Protein AF-A0A931RIB8-F1 (afdb_monomer_lite)

Radius of gyration: 33.29 Å; chains: 1; bounding box: 81×66×108 Å

pLDDT: mean 76.55, std 26.24, range [26.47, 98.44]

Secondary structure (DSSP, 8-state):
-HHHHHTTSEEEEEETTEEEEEEPPHHHHHHHHHHHHHHHHHHHHHHHHHHHS--S-EEEEEESHHHHHHHHHHHHHHSPTT-EEEEEES-HHHHHHHHGGGHHHHHHHHHHTT-EEEEEE-GGGHHHHHHHHHH-TTEEEEE-TT----SEEEEEETTEEEEEE--SS-EEEEEE-HHHHHHHHHHHHHHHHS--S-----HHHHTT------------------------------------------PPP-PPPPPP------TT-------

Sequence (275 aa):
MNKLLELGLVEPIEHGKQKKYKAVAPNQIEKLARHKIIEAEDIVRELNTFSTIGHEQDFEVVQGERAIQKFEVERARSAPPETTQYFIGGGSEHFLRIMDEAYPEYAALIKERKIASQYIGAEHEAQMAQFYDKEQKKFEFRVLTNLPKGLVNVMIMNETLSFYTYANPPILYVVKSKLIAESYKRFFDMLKGRDVLYSPLSASERDHVVFLPTFGVIPITSHSARTLCLKSARRTSVIETRLPTFLGSLAPFNAPAPFTLTATHLGGLRCFMWN

Foldseek 3Di:
DVVCVVLVQWDWDDDPPDTDIDGDDPVVVVVSVVVVVVVVVVVVVVVVVVVVVPPLKDKDKFWALVSVLVVLLVCLQPAAAQWEKEKEAECVVLVCVSNPPSVVSSLVSCVVSLYAYEYEYAPVCVVVQVVCVVSRVRYFYFHDYPGDNDLWMWMATDQKIWIWGSDVGIMIMIMRHNVVSVVVVVVRVVSVPPDTPDDPPRPVVVVPPPPPDDDDDDDDDDDDDDDDDDDDDDDDDDDDDDDDDDDDDDDDDDDPDDDDDDDDDDDDDDDDDDD

Structure (mmCIF, N/CA/C/O backbone):
data_AF-A0A931RIB8-F1
#
_entry.id   AF-A0A931RIB8-F1
#
loop_
_atom_site.group_PDB
_atom_site.id
_atom_site.type_symbol
_atom_site.label_atom_id
_atom_site.label_alt_id
_atom_site.label_comp_id
_atom_site.label_asym_id
_atom_site.label_entity_id
_atom_site.label_seq_id
_atom_site.pdbx_PDB_ins_code
_atom_site.Cartn_x
_atom_site.Cartn_y
_atom_site.Cartn_z
_atom_site.occupancy
_atom_site.B_iso_or_equiv
_atom_site.auth_seq_id
_atom_site.auth_comp_id
_atom_site.auth_asym_id
_atom_site.auth_atom_id
_atom_site.pdbx_PDB_model_num
ATOM 1 N N . MET A 1 1 ? -36.285 1.161 26.159 1.00 88.81 1 MET A N 1
ATOM 2 C CA . MET A 1 1 ? -36.053 1.127 27.619 1.00 88.81 1 MET A CA 1
ATOM 3 C C . MET A 1 1 ? -34.771 0.371 27.971 1.00 88.81 1 MET A C 1
ATOM 5 O O . MET A 1 1 ? -33.913 0.982 28.584 1.00 88.81 1 MET A O 1
ATOM 9 N N . ASN A 1 2 ? -34.577 -0.877 27.520 1.00 94.44 2 ASN A N 1
ATOM 10 C CA . ASN A 1 2 ? -33.386 -1.698 27.838 1.00 94.44 2 ASN A CA 1
ATOM 11 C C . ASN A 1 2 ? -32.041 -0.992 27.595 1.00 94.44 2 ASN A C 1
ATOM 13 O O . ASN A 1 2 ? -31.217 -0.937 28.495 1.00 94.44 2 ASN A O 1
ATOM 17 N N . LYS A 1 3 ? -31.881 -0.317 26.451 1.00 95.00 3 LYS A N 1
ATOM 18 C CA . LYS A 1 3 ? -30.673 0.466 26.142 1.00 95.00 3 LYS A CA 1
ATOM 19 C C . LYS A 1 3 ? -30.356 1.563 27.174 1.00 95.00 3 LYS A C 1
ATOM 21 O O . LYS A 1 3 ? -29.196 1.857 27.413 1.00 95.00 3 LYS A O 1
ATOM 26 N N . LEU A 1 4 ? -31.365 2.181 27.794 1.00 94.62 4 LEU A N 1
ATOM 27 C CA . LEU A 1 4 ? -31.148 3.214 28.819 1.00 94.62 4 LEU A CA 1
ATOM 28 C C . LEU A 1 4 ? -30.744 2.604 30.168 1.00 94.62 4 LEU A C 1
ATOM 30 O O . LEU A 1 4 ? -30.002 3.239 30.912 1.00 94.62 4 LEU A O 1
ATOM 34 N N . LEU A 1 5 ? -31.217 1.389 30.465 1.00 94.50 5 LEU A N 1
ATOM 35 C CA . LEU A 1 5 ? -30.802 0.616 31.640 1.00 94.50 5 LEU A CA 1
ATOM 36 C C . LEU A 1 5 ? -29.357 0.130 31.485 1.00 94.50 5 LEU A C 1
ATOM 38 O O . LEU A 1 5 ? -28.564 0.304 32.400 1.00 94.50 5 LEU A O 1
ATOM 42 N N . GLU A 1 6 ? -28.999 -0.404 30.312 1.00 94.94 6 GLU A N 1
ATOM 43 C CA . GLU A 1 6 ? -27.628 -0.832 29.982 1.00 94.94 6 GLU A CA 1
ATOM 44 C C . GLU A 1 6 ? -26.625 0.324 30.052 1.00 94.94 6 GLU A C 1
ATOM 46 O O . GLU A 1 6 ? -25.495 0.150 30.496 1.00 94.94 6 GLU A O 1
ATOM 51 N N . LEU A 1 7 ? -27.045 1.525 29.645 1.00 91.00 7 LEU A N 1
ATOM 52 C CA . LEU A 1 7 ? -26.223 2.733 29.720 1.00 91.00 7 LEU A CA 1
ATOM 53 C C . LEU A 1 7 ? -26.198 3.378 31.115 1.00 91.00 7 LEU A C 1
ATOM 55 O O . LEU A 1 7 ? -25.517 4.388 31.287 1.00 91.00 7 LEU A O 1
ATOM 59 N N . GLY A 1 8 ? -26.946 2.850 32.089 1.00 92.81 8 GLY A N 1
ATOM 60 C CA . GLY A 1 8 ? -27.027 3.415 33.439 1.00 92.81 8 GLY A CA 1
ATOM 61 C C . GLY A 1 8 ? -27.684 4.800 33.505 1.00 92.81 8 GLY A C 1
ATOM 62 O O . GLY A 1 8 ? -27.418 5.560 34.429 1.00 92.81 8 GLY A O 1
ATOM 63 N N . LEU A 1 9 ? -28.522 5.160 32.524 1.00 95.44 9 LEU A N 1
ATOM 64 C CA . LEU A 1 9 ? -29.195 6.469 32.450 1.00 95.44 9 LEU A CA 1
ATOM 65 C C . LEU A 1 9 ? -30.557 6.488 33.157 1.00 95.44 9 LEU A C 1
ATOM 67 O O . LEU A 1 9 ? -31.097 7.556 33.453 1.00 95.44 9 LEU A O 1
ATOM 71 N N . VAL A 1 10 ? -31.127 5.312 33.413 1.00 96.62 10 VAL A N 1
ATOM 72 C CA . VAL A 1 10 ? -32.369 5.142 34.173 1.00 96.62 10 VAL A CA 1
ATOM 73 C C . VAL A 1 10 ? -32.196 4.045 35.213 1.00 96.62 10 VAL A C 1
ATOM 75 O O . VAL A 1 10 ? -31.585 3.015 34.940 1.00 96.62 10 VAL A O 1
ATOM 78 N N . GLU A 1 11 ? -32.776 4.253 36.389 1.00 95.50 11 GLU A N 1
ATOM 79 C CA . GLU A 1 11 ? -32.813 3.276 37.476 1.00 95.50 11 GLU A CA 1
ATOM 80 C C . GLU A 1 11 ? -34.240 2.724 37.639 1.00 95.50 11 GLU A C 1
ATOM 82 O O . GLU A 1 11 ? -35.211 3.494 37.593 1.00 95.50 11 GLU A O 1
ATOM 87 N N . PRO A 1 12 ? -34.414 1.398 37.785 1.00 96.25 12 PRO A N 1
ATOM 88 C CA . PRO A 1 12 ? -35.711 0.832 38.113 1.00 96.25 12 PRO A CA 1
ATOM 89 C C . PRO A 1 12 ? -36.046 1.126 39.580 1.00 96.25 12 PRO A C 1
ATOM 91 O O . PRO A 1 12 ? -35.252 0.861 40.478 1.00 96.25 12 PRO A O 1
ATOM 94 N N . ILE A 1 13 ? -37.249 1.638 39.824 1.00 96.69 13 ILE A N 1
ATOM 95 C CA . ILE A 1 13 ? -37.812 1.856 41.155 1.00 96.69 13 ILE A CA 1
ATOM 96 C C . ILE A 1 13 ? -39.054 0.981 41.296 1.00 96.69 13 ILE A C 1
ATOM 98 O O . ILE A 1 13 ? -40.001 1.075 40.508 1.00 96.69 13 ILE A O 1
ATOM 102 N N . GLU A 1 14 ? -39.048 0.129 42.316 1.00 96.19 14 GLU A N 1
ATOM 103 C CA . GLU A 1 14 ? -40.199 -0.680 42.712 1.00 96.19 14 GLU A CA 1
ATOM 104 C C . GLU A 1 14 ? -41.311 0.246 43.237 1.00 96.19 14 GLU A C 1
ATOM 106 O O . GLU A 1 14 ? -41.112 1.008 44.186 1.00 96.19 14 GLU A O 1
ATOM 111 N N . HIS A 1 15 ? -42.494 0.213 42.619 1.00 94.31 15 HIS A N 1
ATOM 112 C CA . HIS A 1 15 ? -43.661 0.967 43.076 1.00 94.31 15 HIS A CA 1
ATOM 113 C C . HIS A 1 15 ? -44.875 0.037 43.163 1.00 94.31 15 HIS A C 1
ATOM 115 O O . HIS A 1 15 ? -45.656 -0.115 42.218 1.00 94.31 15 HIS A O 1
ATOM 121 N N . GLY A 1 16 ? -45.010 -0.629 44.312 1.00 95.12 16 GLY A N 1
ATOM 122 C CA . GLY A 1 16 ? -46.004 -1.680 44.517 1.00 95.12 16 GLY A CA 1
ATOM 123 C C . GLY A 1 16 ? -45.655 -2.928 43.705 1.00 95.12 16 GLY A C 1
ATOM 124 O O . GLY A 1 16 ? -44.602 -3.513 43.907 1.00 95.12 16 GLY A O 1
ATOM 125 N N . LYS A 1 17 ? -46.539 -3.334 42.783 1.00 95.75 17 LYS A N 1
ATOM 126 C CA . LYS A 1 17 ? -46.318 -4.481 41.875 1.00 95.75 17 LYS A CA 1
ATOM 127 C C . LYS A 1 17 ? -45.754 -4.086 40.503 1.00 95.75 17 LYS A C 1
ATOM 129 O O . LYS A 1 17 ? -45.569 -4.950 39.651 1.00 95.75 17 LYS A O 1
ATOM 134 N N . GLN A 1 18 ? -45.552 -2.792 40.250 1.00 95.44 18 GLN A N 1
ATOM 135 C CA . GLN A 1 18 ? -45.097 -2.282 38.956 1.00 95.44 18 GLN A CA 1
ATOM 136 C C . GLN A 1 18 ? -43.687 -1.698 39.073 1.00 95.44 18 GLN A C 1
ATOM 138 O O . GLN A 1 18 ? -43.381 -0.973 40.020 1.00 95.44 18 GLN A O 1
ATOM 143 N N . LYS A 1 19 ? -42.848 -1.964 38.066 1.00 96.12 19 LYS A N 1
ATOM 144 C CA . LYS A 1 19 ? -41.542 -1.313 37.917 1.00 96.12 19 LYS A CA 1
ATOM 145 C C . LYS A 1 19 ? -41.731 0.032 37.231 1.00 96.12 19 LYS A C 1
ATOM 147 O O . LYS A 1 19 ? -42.183 0.091 36.087 1.00 96.12 19 LYS A O 1
ATOM 152 N N . LYS A 1 20 ? -41.391 1.110 37.930 1.00 97.00 20 LYS A N 1
ATOM 153 C CA . LYS A 1 20 ? -41.251 2.444 37.340 1.00 97.00 20 LYS A CA 1
ATOM 154 C C . LYS A 1 20 ? -39.775 2.702 37.069 1.00 97.00 20 LYS A C 1
ATOM 156 O O . LYS A 1 20 ? -38.912 2.049 37.641 1.00 97.00 20 LYS A O 1
ATOM 161 N N . TYR A 1 21 ? -39.482 3.643 36.185 1.00 97.19 21 TYR A N 1
ATOM 162 C CA . TYR A 1 21 ? -38.112 4.005 35.839 1.00 97.19 21 TYR A CA 1
ATOM 163 C C . TYR A 1 21 ? -37.915 5.480 36.128 1.00 97.19 21 TYR A C 1
ATOM 165 O O . TYR A 1 21 ? -38.747 6.303 35.740 1.00 97.19 21 TYR A O 1
ATOM 173 N N . LYS A 1 22 ? -36.829 5.806 36.819 1.00 96.81 22 LYS A N 1
ATOM 174 C CA . LYS A 1 22 ? -36.453 7.182 37.118 1.00 96.81 22 LYS A CA 1
ATOM 175 C C . LYS A 1 22 ? -35.187 7.520 36.352 1.00 96.81 22 LYS A C 1
ATOM 177 O O . LYS A 1 22 ? -34.251 6.729 36.316 1.00 96.81 22 LYS A O 1
ATOM 182 N N . ALA A 1 23 ? -35.177 8.688 35.719 1.00 97.06 23 ALA A N 1
ATOM 183 C CA . ALA A 1 23 ? -33.975 9.204 35.087 1.00 97.06 23 ALA A CA 1
ATOM 184 C C . ALA A 1 23 ? -32.932 9.546 36.153 1.00 97.06 23 ALA A C 1
ATOM 186 O O . ALA A 1 23 ? -33.244 10.161 37.178 1.00 97.06 23 ALA A O 1
ATOM 187 N N . VAL A 1 24 ? -31.695 9.151 35.887 1.00 95.06 24 VAL A N 1
ATOM 188 C CA . VAL A 1 24 ? -30.543 9.528 36.696 1.00 95.06 24 VAL A CA 1
ATOM 189 C C . VAL A 1 24 ? -30.340 11.046 36.594 1.00 95.06 24 VAL A C 1
ATOM 191 O O . VAL A 1 24 ? -30.583 11.654 35.550 1.00 95.06 24 VAL A O 1
ATOM 194 N N . ALA A 1 25 ? -29.948 11.686 37.699 1.00 96.25 25 ALA A N 1
ATOM 195 C CA . ALA A 1 25 ? -29.796 13.138 37.745 1.00 96.25 25 ALA A CA 1
ATOM 196 C C . ALA A 1 25 ? -28.740 13.628 36.722 1.00 96.25 25 ALA A C 1
ATOM 198 O O . ALA A 1 25 ? -27.727 12.951 36.534 1.00 96.25 25 ALA A O 1
ATOM 199 N N . PRO A 1 26 ? -28.916 14.804 36.084 1.00 94.75 26 PRO A N 1
ATOM 200 C CA . PRO A 1 26 ? -28.015 15.269 35.021 1.00 94.75 26 PRO A CA 1
ATOM 201 C C . PRO A 1 26 ? -26.528 15.308 35.411 1.00 94.75 26 PRO A C 1
ATOM 203 O O . PRO A 1 26 ? -25.662 14.961 34.614 1.00 94.75 26 PRO A O 1
ATOM 206 N N . ASN A 1 27 ? -26.227 15.651 36.665 1.00 94.62 27 ASN A N 1
ATOM 207 C CA . ASN A 1 27 ? -24.863 15.675 37.202 1.00 94.62 27 ASN A CA 1
ATOM 208 C C . ASN A 1 27 ? -24.186 14.290 37.247 1.00 94.62 27 ASN A C 1
ATOM 210 O O . ASN A 1 27 ? -22.964 14.196 37.166 1.00 94.62 27 ASN A O 1
ATOM 214 N N . GLN A 1 28 ? -24.951 13.208 37.379 1.00 91.75 28 GLN A N 1
ATOM 215 C CA . GLN A 1 28 ? -24.429 11.840 37.344 1.00 91.75 28 GLN A CA 1
ATOM 216 C C . GLN A 1 28 ? -24.134 11.390 35.907 1.00 91.75 28 GLN A C 1
ATOM 218 O O . GLN A 1 28 ? -23.163 10.673 35.681 1.00 91.75 28 GLN A O 1
ATOM 223 N N . ILE A 1 29 ? -24.908 11.870 34.925 1.00 90.94 29 ILE A N 1
ATOM 224 C CA . ILE A 1 29 ? -24.634 11.634 33.498 1.00 90.94 29 ILE A CA 1
ATOM 225 C C . ILE A 1 29 ? -23.289 12.263 33.114 1.00 90.94 29 ILE A C 1
ATOM 227 O O . ILE A 1 29 ? -22.473 11.623 32.454 1.00 90.94 29 ILE A O 1
ATOM 231 N N . GLU A 1 30 ? -23.022 13.485 33.585 1.00 92.12 30 GLU A N 1
ATOM 232 C CA . GLU A 1 30 ? -21.734 14.151 33.367 1.00 92.12 30 GLU A CA 1
ATOM 233 C C . GLU A 1 30 ? -20.565 13.356 33.973 1.00 92.12 30 GLU A C 1
ATOM 235 O O . GLU A 1 30 ? -19.539 13.165 33.320 1.00 92.12 30 GLU A O 1
ATOM 240 N N . LYS A 1 31 ? -20.724 12.832 35.197 1.00 93.69 31 LYS A N 1
ATOM 241 C CA . LYS A 1 31 ? -19.711 11.973 35.834 1.00 93.69 31 LYS A CA 1
ATOM 242 C C . LYS A 1 31 ? -19.441 10.703 35.032 1.00 93.69 31 LYS A C 1
ATOM 244 O O . LYS A 1 31 ? -18.280 10.345 34.854 1.00 93.69 31 LYS A O 1
ATOM 249 N N . LEU A 1 32 ? -20.488 10.051 34.528 1.00 90.19 32 LEU A N 1
ATOM 250 C CA . LEU A 1 32 ? -20.362 8.842 33.715 1.00 90.19 32 LEU A CA 1
ATOM 251 C C . LEU A 1 32 ? -19.634 9.127 32.394 1.00 90.19 32 LEU A C 1
ATOM 253 O O . LEU A 1 32 ? -18.775 8.350 31.989 1.00 90.19 32 LEU A O 1
ATOM 257 N N . ALA A 1 33 ? -19.915 10.267 31.756 1.00 92.50 33 ALA A N 1
ATOM 258 C CA . ALA A 1 33 ? -19.197 10.698 30.559 1.00 92.50 33 ALA A CA 1
ATOM 259 C C . ALA A 1 33 ? -17.707 10.949 30.844 1.00 92.50 33 ALA A C 1
ATOM 261 O O . ALA A 1 33 ? -16.854 10.441 30.119 1.00 92.50 33 ALA A O 1
ATOM 262 N N . ARG A 1 34 ? -17.384 11.669 31.928 1.00 95.44 34 ARG A N 1
ATOM 263 C CA . ARG A 1 34 ? -15.991 11.898 32.348 1.00 95.44 34 ARG A CA 1
ATOM 264 C C . ARG A 1 34 ? -15.260 10.590 32.652 1.00 95.44 34 ARG A C 1
ATOM 266 O O . ARG A 1 34 ? -14.107 10.449 32.270 1.00 95.44 34 ARG A O 1
ATOM 273 N N . HIS A 1 35 ? -15.928 9.633 33.292 1.00 93.94 35 HIS A N 1
ATOM 274 C CA . HIS A 1 35 ? -15.337 8.329 33.583 1.00 93.94 35 HIS A CA 1
ATOM 275 C C . HIS A 1 35 ? -14.972 7.569 32.303 1.00 93.94 35 HIS A C 1
ATOM 277 O O . HIS A 1 35 ? -13.842 7.114 32.177 1.00 93.94 35 HIS A O 1
ATOM 283 N N . LYS A 1 36 ? -15.875 7.536 31.314 1.00 92.69 36 LYS A N 1
ATOM 284 C CA . LYS A 1 36 ? -15.602 6.902 30.014 1.00 92.69 36 LYS A CA 1
ATOM 285 C C . LYS A 1 36 ? -14.475 7.570 29.230 1.00 92.69 36 LYS A C 1
ATOM 287 O O . LYS A 1 36 ? -13.781 6.892 28.484 1.00 92.69 36 LYS A O 1
ATOM 292 N N . ILE A 1 37 ? -14.303 8.886 29.375 1.00 96.12 37 ILE A N 1
ATOM 293 C CA . ILE A 1 37 ? -13.164 9.597 28.778 1.00 96.12 37 ILE A CA 1
ATOM 294 C C . ILE A 1 37 ? -11.858 9.101 29.402 1.00 96.12 37 ILE A C 1
ATOM 296 O O . ILE A 1 37 ? -10.949 8.746 28.665 1.00 96.12 37 ILE A O 1
ATOM 300 N N . ILE A 1 38 ? -11.797 9.003 30.733 1.00 97.06 38 ILE A N 1
ATOM 301 C CA . ILE A 1 38 ? -10.612 8.499 31.445 1.00 97.06 38 ILE A CA 1
ATOM 302 C C . ILE A 1 38 ? -10.313 7.046 31.042 1.00 97.06 38 ILE A C 1
ATOM 304 O O . ILE A 1 38 ? -9.181 6.740 30.693 1.00 97.06 38 ILE A O 1
ATOM 308 N N . GLU A 1 39 ? -11.326 6.172 31.002 1.00 96.38 39 GLU A N 1
ATOM 309 C CA . GLU A 1 39 ? -11.160 4.781 30.546 1.00 96.38 39 GLU A CA 1
ATOM 310 C C . GLU A 1 39 ? -10.620 4.707 29.109 1.00 96.38 39 GLU A C 1
ATOM 312 O O . GLU A 1 39 ? -9.726 3.917 28.815 1.00 96.38 39 GLU A O 1
ATOM 317 N N . ALA A 1 40 ? -11.137 5.543 28.203 1.00 93.50 40 ALA A N 1
ATOM 318 C CA . ALA A 1 40 ? -10.657 5.600 26.826 1.00 93.50 40 ALA A CA 1
ATOM 319 C C . ALA A 1 40 ? -9.209 6.111 26.739 1.00 93.50 40 ALA A C 1
ATOM 321 O O . ALA A 1 40 ? -8.417 5.571 25.967 1.00 93.50 40 ALA A O 1
ATOM 322 N N . GLU A 1 41 ? -8.845 7.123 27.529 1.00 94.56 41 GLU A N 1
ATOM 323 C CA . GLU A 1 41 ? -7.475 7.640 27.616 1.00 94.56 41 GLU A CA 1
ATOM 324 C C . GLU A 1 41 ? -6.496 6.597 28.173 1.00 94.56 41 GLU A C 1
ATOM 326 O O . GLU A 1 41 ? -5.371 6.490 27.676 1.00 94.56 41 GLU A O 1
ATOM 331 N N . ASP A 1 42 ? -6.918 5.806 29.161 1.00 95.94 42 ASP A N 1
ATOM 332 C CA . ASP A 1 42 ? -6.117 4.719 29.725 1.00 95.94 42 ASP A CA 1
ATOM 333 C C . ASP A 1 42 ? -5.911 3.595 28.701 1.00 95.94 42 ASP A C 1
ATOM 335 O O . ASP A 1 42 ? -4.772 3.183 28.482 1.00 95.94 42 ASP A O 1
ATOM 339 N N . ILE A 1 43 ? -6.956 3.190 27.968 1.00 95.19 43 ILE A N 1
ATOM 340 C CA . ILE A 1 43 ? -6.834 2.226 26.858 1.00 95.19 43 ILE A CA 1
ATOM 341 C C . ILE A 1 43 ? -5.876 2.752 25.781 1.00 95.19 43 ILE A C 1
ATOM 343 O O . ILE A 1 43 ? -5.017 2.014 25.305 1.00 95.19 43 ILE A O 1
ATOM 347 N N . VAL A 1 44 ? -5.979 4.030 25.399 1.00 88.56 44 VAL A N 1
ATOM 348 C CA . VAL A 1 44 ? -5.052 4.647 24.433 1.00 88.56 44 VAL A CA 1
ATOM 349 C C . VAL A 1 44 ? -3.615 4.607 24.954 1.00 88.56 44 VAL A C 1
ATOM 351 O O . VAL A 1 44 ? -2.691 4.326 24.192 1.00 88.56 44 VAL A O 1
ATOM 354 N N . ARG A 1 45 ? -3.401 4.855 26.249 1.00 88.88 45 ARG A N 1
ATOM 355 C CA . ARG A 1 45 ? -2.072 4.791 26.870 1.00 88.88 45 ARG A CA 1
ATOM 356 C C . ARG A 1 45 ? -1.520 3.367 26.901 1.00 88.88 45 ARG A C 1
ATOM 358 O O . ARG A 1 45 ? -0.347 3.177 26.577 1.00 88.88 45 ARG A O 1
ATOM 365 N N . GLU A 1 46 ? -2.340 2.379 27.244 1.00 90.44 46 GLU A N 1
ATOM 366 C CA . GLU A 1 46 ? -1.967 0.962 27.199 1.00 90.44 46 GLU A CA 1
ATOM 367 C C . GLU A 1 46 ? -1.617 0.535 25.772 1.00 90.44 46 GLU A C 1
ATOM 369 O O . GLU A 1 46 ? -0.537 -0.007 25.544 1.00 90.44 46 GLU A O 1
ATOM 374 N N . LEU A 1 47 ? -2.456 0.874 24.789 1.00 83.62 47 LEU A N 1
ATOM 375 C CA . LEU A 1 47 ? -2.195 0.609 23.372 1.00 83.62 47 LEU A CA 1
ATOM 376 C C . LEU A 1 47 ? -0.899 1.269 22.893 1.00 83.62 47 LEU A C 1
ATOM 378 O O . LEU A 1 47 ? -0.108 0.624 22.211 1.00 83.62 47 LEU A O 1
ATOM 382 N N . ASN A 1 48 ? -0.626 2.512 23.295 1.00 79.19 48 ASN A N 1
ATOM 383 C CA . ASN A 1 48 ? 0.642 3.181 22.995 1.00 79.19 48 ASN A CA 1
ATOM 384 C C . ASN A 1 48 ? 1.841 2.497 23.672 1.00 79.19 48 ASN A C 1
ATOM 386 O O . ASN A 1 48 ? 2.935 2.479 23.108 1.00 79.19 48 ASN A O 1
ATOM 390 N N . THR A 1 49 ? 1.650 1.905 24.854 1.00 83.12 49 THR A N 1
ATOM 391 C CA . THR A 1 49 ? 2.693 1.151 25.570 1.00 83.12 49 THR A CA 1
ATOM 392 C C . THR A 1 49 ? 2.996 -0.168 24.857 1.00 83.12 49 THR A C 1
ATOM 394 O O . THR A 1 49 ? 4.158 -0.506 24.647 1.00 83.12 49 THR A O 1
ATOM 397 N N . PHE A 1 50 ? 1.969 -0.883 24.392 1.00 77.12 50 PHE A N 1
ATOM 398 C CA . PHE A 1 50 ? 2.158 -2.066 23.546 1.00 77.12 50 PHE A CA 1
ATOM 399 C C . PHE A 1 50 ? 2.753 -1.705 22.180 1.00 77.12 50 PHE A C 1
ATOM 401 O O . PHE A 1 50 ? 3.617 -2.418 21.684 1.00 77.12 50 PHE A O 1
ATOM 408 N N . SER A 1 51 ? 2.370 -0.559 21.612 1.00 63.84 51 SER A N 1
ATOM 409 C CA . SER A 1 51 ? 2.896 -0.064 20.336 1.00 63.84 51 SER A CA 1
ATOM 410 C C . SER A 1 51 ? 4.349 0.420 20.412 1.00 63.84 51 SER A C 1
ATOM 412 O O . SER A 1 51 ? 5.013 0.477 19.378 1.00 63.84 51 SER A O 1
ATOM 414 N N . THR A 1 52 ? 4.849 0.798 21.595 1.00 60.88 52 THR A N 1
ATOM 415 C CA . THR A 1 52 ? 6.246 1.230 21.798 1.00 60.88 52 THR A CA 1
ATOM 416 C C . THR A 1 52 ? 7.207 0.064 22.008 1.00 60.88 52 THR A C 1
ATOM 418 O O . THR A 1 52 ? 8.416 0.252 21.858 1.00 60.88 52 THR A O 1
ATOM 421 N N . ILE A 1 53 ? 6.701 -1.151 22.252 1.00 61.59 53 ILE A N 1
ATOM 422 C CA . ILE A 1 53 ? 7.465 -2.385 22.032 1.00 61.59 53 ILE A CA 1
ATOM 423 C C . ILE A 1 53 ? 7.545 -2.554 20.515 1.00 61.59 53 ILE A C 1
ATOM 425 O O . ILE A 1 53 ? 6.745 -3.263 19.916 1.00 61.59 53 ILE A O 1
ATOM 429 N N . GLY A 1 54 ? 8.444 -1.784 19.897 1.00 55.22 54 GLY A N 1
ATOM 430 C CA . GLY A 1 54 ? 8.521 -1.590 18.457 1.00 55.22 54 GLY A CA 1
ATOM 431 C C . GLY A 1 54 ? 8.499 -2.920 17.725 1.00 55.22 54 GLY A C 1
ATOM 432 O O . GLY A 1 54 ? 9.500 -3.633 17.681 1.00 55.22 54 GLY A O 1
ATOM 433 N N . HIS A 1 55 ? 7.350 -3.259 17.150 1.00 62.75 55 HIS A N 1
ATOM 434 C CA . HIS A 1 55 ? 7.297 -4.331 16.186 1.00 62.75 55 HIS A CA 1
ATOM 435 C C . HIS A 1 55 ? 8.137 -3.858 14.997 1.00 62.75 55 HIS A C 1
ATOM 437 O O . HIS A 1 55 ? 7.751 -2.937 14.283 1.00 62.75 55 HIS A O 1
ATOM 443 N N . GLU A 1 56 ? 9.305 -4.474 14.787 1.00 78.12 56 GLU A N 1
ATOM 444 C CA . GLU A 1 56 ? 10.165 -4.232 13.612 1.00 78.12 56 GLU A CA 1
ATOM 445 C C . GLU A 1 56 ? 9.434 -4.507 12.280 1.00 78.12 56 GLU A C 1
ATOM 447 O O . GLU A 1 56 ? 9.938 -4.217 11.188 1.00 78.12 56 GLU A O 1
ATOM 452 N N . GLN A 1 57 ? 8.246 -5.104 12.379 1.00 85.81 57 GLN A N 1
ATOM 453 C CA . GLN A 1 57 ? 7.402 -5.522 11.290 1.00 85.81 57 GLN A CA 1
ATOM 454 C C . GLN A 1 57 ? 5.923 -5.372 11.670 1.00 85.81 57 GLN A C 1
ATOM 456 O O . GLN A 1 57 ? 5.454 -6.012 12.608 1.00 85.81 57 GLN A O 1
ATOM 461 N N . ASP A 1 58 ? 5.188 -4.577 10.895 1.00 91.75 58 ASP A N 1
ATOM 462 C CA . ASP A 1 58 ? 3.719 -4.528 10.907 1.00 91.75 58 ASP A CA 1
ATOM 463 C C . ASP A 1 58 ? 3.168 -5.197 9.634 1.00 91.75 58 ASP A C 1
ATOM 465 O O . ASP A 1 58 ? 3.825 -5.212 8.583 1.00 91.75 58 ASP A O 1
ATOM 469 N N . PHE A 1 59 ? 1.982 -5.794 9.740 1.00 94.88 59 PHE A N 1
ATOM 470 C CA . PHE A 1 59 ? 1.320 -6.515 8.660 1.00 94.88 59 PHE A CA 1
ATOM 471 C C . PHE A 1 59 ? -0.152 -6.126 8.559 1.00 94.88 59 PHE A C 1
ATOM 473 O O . PHE A 1 59 ? -0.926 -6.294 9.498 1.00 94.88 59 PHE A O 1
ATOM 480 N N . GLU A 1 60 ? -0.551 -5.679 7.376 1.00 96.44 60 GLU A N 1
ATOM 481 C CA . GLU A 1 60 ? -1.904 -5.230 7.080 1.00 96.44 60 GLU A CA 1
ATOM 482 C C . GLU A 1 60 ? -2.443 -5.963 5.844 1.00 96.44 60 GLU A C 1
ATOM 484 O O . GLU A 1 60 ? -1.718 -6.226 4.881 1.00 96.44 60 GLU A O 1
ATOM 489 N N . VAL A 1 61 ? -3.730 -6.315 5.877 1.00 97.81 61 VAL A N 1
ATOM 490 C CA . VAL A 1 61 ? -4.432 -6.961 4.761 1.00 97.81 61 VAL A CA 1
ATOM 491 C C . VAL A 1 61 ? -5.591 -6.075 4.340 1.00 97.81 61 VAL A C 1
ATOM 493 O O . VAL A 1 61 ? -6.515 -5.837 5.116 1.00 97.81 61 VAL A O 1
ATOM 496 N N . VAL A 1 62 ? -5.558 -5.619 3.093 1.00 98.31 62 VAL A N 1
ATOM 497 C CA . VAL A 1 62 ? -6.591 -4.777 2.490 1.00 98.31 62 VAL A CA 1
ATOM 498 C C . VAL A 1 62 ? -7.348 -5.612 1.461 1.00 98.31 62 VAL A C 1
ATOM 500 O O . VAL A 1 62 ? -6.753 -6.133 0.520 1.00 98.31 62 VAL A O 1
ATOM 503 N N . GLN A 1 63 ? -8.662 -5.765 1.633 1.00 98.25 63 GLN A N 1
ATOM 504 C CA . GLN A 1 63 ? -9.493 -6.619 0.779 1.00 98.25 63 GLN A CA 1
ATOM 505 C C . GLN A 1 63 ? -10.589 -5.818 0.071 1.00 98.25 63 GLN A C 1
ATOM 507 O O . GLN A 1 63 ? -11.323 -5.052 0.696 1.00 98.25 63 GLN A O 1
ATOM 512 N N . GLY A 1 64 ? -10.744 -6.065 -1.229 1.00 97.94 64 GLY A N 1
ATOM 513 C CA . GLY A 1 64 ? -11.762 -5.448 -2.075 1.00 97.94 64 GLY A CA 1
ATOM 514 C C . GLY A 1 64 ? -11.287 -4.173 -2.772 1.00 97.94 64 GLY A C 1
ATOM 515 O O . GLY A 1 64 ? -10.420 -3.450 -2.286 1.00 97.94 64 GLY A O 1
ATOM 516 N N . GLU A 1 65 ? -11.886 -3.890 -3.928 1.00 98.12 65 GLU A N 1
ATOM 517 C CA . GLU A 1 65 ? -11.450 -2.820 -4.837 1.00 98.12 65 GLU A CA 1
ATOM 518 C C . GLU A 1 65 ? -11.447 -1.446 -4.163 1.00 98.12 65 GLU A C 1
ATOM 520 O O . GLU A 1 65 ? -10.417 -0.783 -4.132 1.00 98.12 65 GLU A O 1
ATOM 525 N N . ARG A 1 66 ? -12.555 -1.058 -3.517 1.00 98.19 66 ARG A N 1
ATOM 526 C CA . ARG A 1 66 ? -12.673 0.244 -2.831 1.00 98.19 66 ARG A CA 1
ATOM 527 C C . ARG A 1 66 ? -11.662 0.433 -1.703 1.00 98.19 66 ARG A C 1
ATOM 529 O O . ARG A 1 66 ? -11.179 1.542 -1.488 1.00 98.19 66 ARG A O 1
ATOM 536 N N . ALA A 1 67 ? -11.361 -0.634 -0.963 1.00 98.00 67 ALA A N 1
ATOM 537 C CA . ALA A 1 67 ? -10.392 -0.569 0.122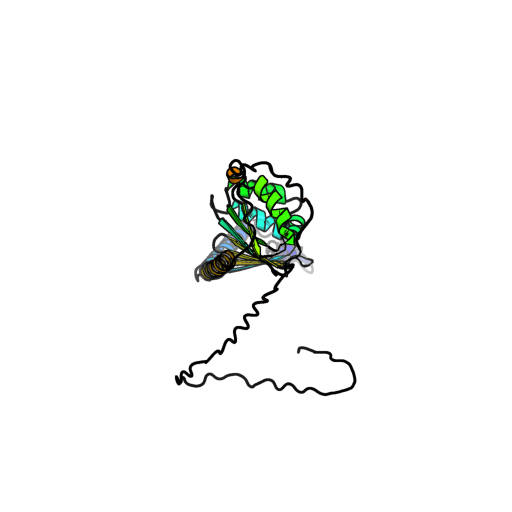 1.00 98.00 67 ALA A CA 1
ATOM 538 C C . ALA A 1 67 ? -8.975 -0.371 -0.436 1.00 98.00 67 ALA A C 1
ATOM 540 O O . ALA A 1 67 ? -8.238 0.476 0.064 1.00 98.00 67 ALA A O 1
ATOM 541 N N . ILE A 1 68 ? -8.633 -1.081 -1.517 1.00 98.44 68 ILE A N 1
ATOM 542 C CA . ILE A 1 68 ? -7.349 -0.936 -2.215 1.00 98.44 68 ILE A CA 1
ATOM 543 C C . ILE A 1 68 ? -7.222 0.456 -2.846 1.00 98.44 68 ILE A C 1
ATOM 545 O O . ILE A 1 68 ? -6.206 1.109 -2.640 1.00 98.44 68 ILE A O 1
ATOM 549 N N . GLN A 1 69 ? -8.254 0.951 -3.536 1.00 98.38 69 GLN A N 1
ATOM 550 C CA . GLN A 1 69 ? -8.285 2.306 -4.105 1.00 98.38 69 GLN A CA 1
ATOM 551 C C . GLN A 1 69 ? -7.978 3.370 -3.047 1.00 98.38 69 GLN A C 1
ATOM 553 O O . GLN A 1 69 ? -7.089 4.203 -3.230 1.00 98.38 69 GLN A O 1
ATOM 558 N N . LYS A 1 70 ? -8.692 3.317 -1.914 1.00 98.38 70 LYS A N 1
ATOM 559 C CA . LYS A 1 70 ? -8.486 4.246 -0.801 1.00 98.38 70 LYS A CA 1
ATOM 560 C C . LYS A 1 70 ? -7.058 4.153 -0.260 1.00 98.38 70 LYS A C 1
ATOM 562 O O . LYS A 1 70 ? -6.406 5.182 -0.097 1.00 98.38 70 LYS A O 1
ATOM 567 N N . PHE A 1 71 ? -6.575 2.934 -0.027 1.00 98.25 71 PHE A N 1
ATOM 568 C CA . PHE A 1 71 ? -5.226 2.690 0.475 1.00 98.25 71 PHE A CA 1
ATOM 569 C C . PHE A 1 71 ? -4.149 3.264 -0.460 1.00 98.25 71 PHE A C 1
ATOM 571 O O . PHE A 1 71 ? -3.227 3.937 -0.004 1.00 98.25 71 PHE A O 1
ATOM 578 N N . GLU A 1 72 ? -4.279 3.059 -1.774 1.00 98.12 72 GLU A N 1
ATOM 579 C CA . GLU A 1 72 ? -3.352 3.587 -2.783 1.00 98.12 72 GLU A CA 1
ATOM 580 C C . GLU A 1 72 ? -3.294 5.111 -2.801 1.00 98.12 72 GLU A C 1
ATOM 582 O O . GLU A 1 72 ? -2.208 5.698 -2.806 1.00 98.12 72 GLU A O 1
ATOM 587 N N . VAL A 1 73 ? -4.460 5.757 -2.787 1.00 98.44 73 VAL A N 1
ATOM 588 C CA . VAL A 1 73 ? -4.574 7.218 -2.777 1.00 98.44 73 VAL A CA 1
ATOM 589 C C . VAL A 1 73 ? -3.973 7.800 -1.498 1.00 98.44 73 VAL A C 1
ATOM 591 O O . VAL A 1 73 ? -3.171 8.734 -1.564 1.00 98.44 73 VAL A O 1
ATOM 594 N N . GLU A 1 74 ? -4.309 7.242 -0.333 1.00 98.25 74 GLU A N 1
ATOM 595 C CA . GLU A 1 74 ? -3.770 7.696 0.955 1.00 98.25 74 GLU A CA 1
ATOM 596 C C . GLU A 1 74 ? -2.252 7.521 1.020 1.00 98.25 74 GLU A C 1
ATOM 598 O O . GLU A 1 74 ? -1.539 8.450 1.407 1.00 98.25 74 GLU A O 1
ATOM 603 N N . ARG A 1 75 ? -1.747 6.382 0.545 1.00 97.56 75 ARG A N 1
ATOM 604 C CA . ARG A 1 75 ? -0.315 6.096 0.490 1.00 97.56 75 ARG A CA 1
ATOM 605 C C . ARG A 1 75 ? 0.438 7.033 -0.459 1.00 97.56 75 ARG A C 1
ATOM 607 O O . ARG A 1 75 ? 1.516 7.510 -0.104 1.00 97.56 75 ARG A O 1
ATOM 614 N N . ALA A 1 76 ? -0.102 7.323 -1.645 1.00 97.38 76 ALA A N 1
ATOM 615 C CA . ALA A 1 76 ? 0.495 8.293 -2.568 1.00 97.38 76 ALA A CA 1
ATOM 616 C C . ALA A 1 76 ? 0.491 9.711 -1.971 1.00 97.38 76 ALA A C 1
ATOM 618 O O . ALA A 1 76 ? 1.468 10.450 -2.096 1.00 97.38 76 ALA A O 1
ATOM 619 N N . ARG A 1 77 ? -0.583 10.080 -1.263 1.00 97.94 77 ARG A N 1
ATOM 620 C CA . ARG A 1 77 ? -0.720 11.378 -0.589 1.00 97.94 77 ARG A CA 1
ATOM 621 C C . ARG A 1 77 ? 0.290 11.556 0.546 1.00 97.94 77 ARG A C 1
ATOM 623 O O . ARG A 1 77 ? 0.835 12.657 0.694 1.00 97.94 77 ARG A O 1
ATOM 630 N N . SER A 1 78 ? 0.535 10.502 1.328 1.00 97.00 78 SER A N 1
ATOM 631 C CA . SER A 1 78 ? 1.455 10.507 2.473 1.00 97.00 78 SER A CA 1
ATOM 632 C C . SER A 1 78 ? 2.921 10.289 2.095 1.00 97.00 78 SER A C 1
ATOM 634 O O . SER A 1 78 ? 3.794 10.450 2.947 1.00 97.00 78 SER A O 1
ATOM 636 N N . ALA A 1 79 ? 3.216 9.903 0.852 1.00 97.38 79 ALA A N 1
ATOM 637 C CA . ALA A 1 79 ? 4.583 9.684 0.407 1.00 97.38 79 ALA A CA 1
ATOM 638 C C . ALA A 1 79 ? 5.400 10.994 0.426 1.00 97.38 79 ALA A C 1
ATOM 640 O O . ALA A 1 79 ? 4.911 12.033 -0.039 1.00 97.38 79 ALA A O 1
ATOM 641 N N . PRO A 1 80 ? 6.657 10.962 0.912 1.00 97.25 80 PRO A N 1
ATOM 642 C CA . PRO A 1 80 ? 7.565 12.094 0.785 1.00 97.25 80 PRO A CA 1
ATOM 643 C C . PRO A 1 80 ? 7.753 12.508 -0.685 1.00 97.25 80 PRO A C 1
ATOM 645 O O . PRO A 1 80 ? 7.725 11.649 -1.576 1.00 97.25 80 PRO A O 1
ATOM 648 N N . PRO A 1 81 ? 7.980 13.801 -0.975 1.00 97.25 81 PRO A N 1
ATOM 649 C CA . PRO A 1 81 ? 8.344 14.231 -2.318 1.00 97.25 81 PRO A CA 1
ATOM 650 C C . PRO A 1 81 ? 9.580 13.483 -2.832 1.00 97.25 81 PRO A C 1
ATOM 652 O O . PRO A 1 81 ? 10.502 13.198 -2.075 1.00 97.25 81 PRO A O 1
ATOM 655 N N . GLU A 1 82 ? 9.599 13.193 -4.131 1.00 96.56 82 GLU A N 1
ATOM 656 C CA . GLU A 1 82 ? 10.712 12.537 -4.832 1.00 96.56 82 GLU A CA 1
ATOM 657 C C . GLU A 1 82 ? 11.003 11.099 -4.365 1.00 96.56 82 GLU A C 1
ATOM 659 O O . GLU A 1 82 ? 12.068 10.544 -4.639 1.00 96.56 82 GLU A O 1
ATOM 664 N N . THR A 1 83 ? 10.020 10.459 -3.726 1.00 97.31 83 THR A N 1
ATOM 665 C CA . THR A 1 83 ? 10.052 9.025 -3.411 1.00 97.31 83 THR A CA 1
ATOM 666 C C . THR A 1 83 ? 10.207 8.185 -4.683 1.00 97.31 83 THR A C 1
ATOM 668 O O . THR A 1 83 ? 9.686 8.525 -5.743 1.00 97.31 83 THR A O 1
ATOM 671 N N . THR A 1 84 ? 10.908 7.055 -4.581 1.00 98.19 84 THR A N 1
ATOM 672 C CA . THR A 1 84 ? 10.965 6.047 -5.649 1.00 98.19 84 THR A CA 1
ATOM 673 C C . THR A 1 84 ? 10.173 4.812 -5.244 1.00 98.19 84 THR A C 1
ATOM 675 O O . THR A 1 84 ? 10.364 4.295 -4.142 1.00 98.19 84 THR A O 1
ATOM 678 N N . GLN A 1 85 ? 9.326 4.328 -6.148 1.00 98.00 85 GLN A N 1
ATOM 679 C CA . GLN A 1 85 ? 8.623 3.057 -6.030 1.00 98.00 85 GLN A CA 1
ATOM 680 C C . GLN A 1 85 ? 9.163 2.042 -7.042 1.00 98.00 85 GLN A C 1
ATOM 682 O O . GLN A 1 85 ? 9.500 2.388 -8.179 1.00 98.00 85 GLN A O 1
ATOM 687 N N . TYR A 1 86 ? 9.248 0.787 -6.615 1.00 98.12 86 TYR A N 1
ATOM 688 C CA . TYR A 1 86 ? 9.777 -0.319 -7.409 1.00 98.12 86 TYR A CA 1
ATOM 689 C C . TYR A 1 86 ? 8.696 -1.377 -7.586 1.00 98.12 86 TYR A C 1
ATOM 691 O O . TYR A 1 86 ? 8.091 -1.789 -6.599 1.00 98.12 86 TYR A O 1
ATOM 699 N N . PHE A 1 87 ? 8.479 -1.838 -8.813 1.00 96.81 87 PHE A N 1
ATOM 700 C CA . PHE A 1 87 ? 7.485 -2.854 -9.139 1.00 96.81 87 PHE A CA 1
ATOM 701 C C . PHE A 1 87 ? 8.132 -4.088 -9.757 1.00 96.81 87 PHE A C 1
ATOM 703 O O . PHE A 1 87 ? 8.965 -3.974 -10.655 1.00 96.81 87 PHE A O 1
ATOM 710 N N . ILE A 1 88 ? 7.707 -5.267 -9.310 1.00 95.75 88 ILE A N 1
ATOM 711 C CA . ILE A 1 88 ? 8.043 -6.554 -9.923 1.00 95.75 88 ILE A CA 1
ATOM 712 C C . ILE A 1 88 ? 6.731 -7.281 -10.190 1.00 95.75 88 ILE A C 1
ATOM 714 O O . ILE A 1 88 ? 6.024 -7.623 -9.239 1.00 95.75 88 ILE A O 1
ATOM 718 N N . GLY A 1 89 ? 6.406 -7.557 -11.450 1.00 90.06 89 GLY A N 1
ATOM 719 C CA . GLY A 1 89 ? 5.256 -8.403 -11.759 1.00 90.06 89 GLY A CA 1
ATOM 720 C C . GLY A 1 89 ? 4.626 -8.148 -13.120 1.00 90.06 89 GLY A C 1
ATOM 721 O O . GLY A 1 89 ? 5.195 -7.454 -13.947 1.00 90.06 89 GLY A O 1
ATOM 722 N N . GLY A 1 90 ? 3.489 -8.806 -13.345 1.00 83.44 90 GLY A N 1
ATOM 723 C CA . GLY A 1 90 ? 2.823 -8.941 -14.640 1.00 83.44 90 GLY A CA 1
ATOM 724 C C . GLY A 1 90 ? 1.343 -8.553 -14.646 1.00 83.44 90 GLY A C 1
ATOM 725 O O . GLY A 1 90 ? 0.575 -9.181 -15.371 1.00 83.44 90 GLY A O 1
ATOM 726 N N . GLY A 1 91 ? 0.915 -7.648 -13.760 1.00 88.75 91 GLY A N 1
ATOM 727 C CA . GLY A 1 91 ? -0.505 -7.371 -13.487 1.00 88.75 91 GLY A CA 1
ATOM 728 C C . GLY A 1 91 ? -0.936 -5.909 -13.623 1.00 88.75 91 GLY A C 1
ATOM 729 O O . GLY A 1 91 ? -1.873 -5.487 -12.943 1.00 88.75 91 GLY A O 1
ATOM 730 N N . SER A 1 92 ? -0.256 -5.112 -14.452 1.00 91.06 92 SER A N 1
ATOM 731 C CA . SER A 1 92 ? -0.560 -3.676 -14.611 1.00 91.06 92 SER A CA 1
ATOM 732 C C . SER A 1 92 ? -2.000 -3.416 -15.068 1.00 91.06 92 SER A C 1
ATOM 734 O O . SER A 1 92 ? -2.658 -2.508 -14.567 1.00 91.06 92 SER A O 1
ATOM 736 N N . GLU A 1 93 ? -2.521 -4.251 -15.970 1.00 92.38 93 GLU A N 1
ATOM 737 C CA . GLU A 1 93 ? -3.910 -4.171 -16.441 1.00 92.38 93 GLU A CA 1
ATOM 738 C C . GLU A 1 93 ? -4.910 -4.383 -15.295 1.00 92.38 93 GLU A C 1
ATOM 740 O O . GLU A 1 93 ? -5.876 -3.634 -15.146 1.00 92.38 93 GLU A O 1
ATOM 745 N N . HIS A 1 94 ? -4.652 -5.368 -14.430 1.00 94.38 94 HIS A N 1
ATOM 746 C CA . HIS A 1 94 ? -5.495 -5.624 -13.268 1.00 94.38 94 HIS A CA 1
ATOM 747 C C . HIS A 1 94 ? -5.439 -4.485 -12.252 1.00 94.38 94 HIS A C 1
ATOM 749 O O . HIS A 1 94 ? -6.472 -4.145 -11.678 1.00 94.38 94 HIS A O 1
ATOM 755 N N . PHE A 1 95 ? -4.267 -3.876 -12.054 1.00 94.75 95 PHE A N 1
ATOM 756 C CA . PHE A 1 95 ? -4.135 -2.693 -11.208 1.00 94.75 95 PHE A CA 1
ATOM 757 C C . PHE A 1 95 ? -4.978 -1.529 -11.735 1.00 94.75 95 PHE A C 1
ATOM 759 O O . PHE A 1 95 ? -5.764 -0.964 -10.981 1.00 94.75 95 PHE A O 1
ATOM 766 N N . LEU A 1 96 ? -4.872 -1.213 -13.031 1.00 94.25 96 LEU A N 1
ATOM 767 C CA . LEU A 1 96 ? -5.669 -0.155 -13.658 1.00 94.25 96 LEU A CA 1
ATOM 768 C C . LEU A 1 96 ? -7.171 -0.412 -13.518 1.00 94.25 96 LEU A C 1
ATOM 770 O O . LEU A 1 96 ? -7.915 0.499 -13.166 1.00 94.25 96 LEU A O 1
ATOM 774 N N . ARG A 1 97 ? -7.603 -1.662 -13.719 1.00 95.62 97 ARG A N 1
ATOM 775 C CA . ARG A 1 97 ? -9.003 -2.063 -13.541 1.00 95.62 97 ARG A CA 1
ATOM 776 C C . ARG A 1 97 ? -9.487 -1.904 -12.099 1.00 95.62 97 ARG A C 1
ATOM 778 O O . ARG A 1 97 ? -10.622 -1.507 -11.901 1.00 95.62 97 ARG A O 1
ATOM 785 N N . ILE A 1 98 ? -8.660 -2.230 -11.103 1.00 96.88 98 ILE A N 1
ATOM 786 C CA . ILE A 1 98 ? -9.023 -2.033 -9.691 1.00 96.88 98 ILE A CA 1
ATOM 787 C C . ILE A 1 98 ? -9.078 -0.548 -9.352 1.00 96.88 98 ILE A C 1
ATOM 789 O O . ILE A 1 98 ? -9.946 -0.138 -8.590 1.00 96.88 98 ILE A O 1
ATOM 793 N N . MET A 1 99 ? -8.149 0.251 -9.877 1.00 97.25 99 MET A N 1
ATOM 794 C CA . MET A 1 99 ? -8.087 1.673 -9.557 1.00 97.25 99 MET A CA 1
ATOM 795 C C . MET A 1 99 ? -9.235 2.466 -10.177 1.00 97.25 99 MET A C 1
ATOM 797 O O . MET A 1 99 ? -9.732 3.361 -9.504 1.00 97.25 99 MET A O 1
ATOM 801 N N . ASP A 1 100 ? -9.659 2.126 -11.397 1.00 96.56 100 ASP A N 1
ATOM 802 C CA . ASP A 1 100 ? -10.830 2.679 -12.096 1.00 96.56 100 ASP A CA 1
ATOM 803 C C . ASP A 1 100 ? -11.053 4.186 -11.828 1.00 96.56 100 ASP A C 1
ATOM 805 O O . ASP A 1 100 ? -10.193 5.009 -12.158 1.00 96.56 100 ASP A O 1
ATOM 809 N N . GLU A 1 101 ? -12.152 4.553 -11.158 1.00 97.56 101 GLU A N 1
ATOM 810 C CA . GLU A 1 101 ? -12.524 5.936 -10.829 1.00 97.56 101 GLU A CA 1
ATOM 811 C C . GLU A 1 101 ? -11.494 6.678 -9.954 1.00 97.56 101 GLU A C 1
ATOM 813 O O . GLU A 1 101 ? -11.391 7.903 -10.026 1.00 97.56 101 GLU A O 1
ATOM 818 N N . ALA A 1 102 ? -10.707 5.963 -9.143 1.00 97.88 102 ALA A N 1
ATOM 819 C CA . ALA A 1 102 ? -9.686 6.541 -8.265 1.00 97.88 102 ALA A CA 1
ATOM 820 C C . ALA A 1 102 ? -8.338 6.775 -8.973 1.00 97.88 102 ALA A C 1
ATOM 822 O O . ALA A 1 102 ? -7.463 7.465 -8.437 1.00 97.88 102 ALA A O 1
ATOM 823 N N . TYR A 1 103 ? -8.140 6.221 -10.175 1.00 96.50 103 TYR A N 1
ATOM 824 C CA . TYR A 1 103 ? -6.869 6.331 -10.891 1.00 96.50 103 TYR A CA 1
ATOM 825 C C . TYR A 1 103 ? -6.459 7.781 -11.225 1.00 96.50 103 TYR A C 1
ATOM 827 O O . TYR A 1 103 ? -5.286 8.108 -11.026 1.00 96.50 103 TYR A O 1
ATOM 835 N N . PRO A 1 104 ? -7.358 8.684 -11.678 1.00 96.31 104 PRO A N 1
ATOM 836 C CA . PRO A 1 104 ? -6.985 10.071 -11.966 1.00 96.31 104 PRO A CA 1
ATOM 837 C C . PRO A 1 104 ? -6.442 10.825 -10.744 1.00 96.31 104 PRO A C 1
ATOM 839 O O . PRO A 1 104 ? -5.448 11.543 -10.866 1.00 96.31 104 PRO A O 1
ATOM 842 N N . GLU A 1 105 ? -7.047 10.638 -9.564 1.00 97.50 105 GLU A N 1
ATOM 843 C CA . GLU A 1 105 ? -6.557 11.237 -8.313 1.00 97.50 105 GLU A CA 1
ATOM 844 C C . GLU A 1 105 ? -5.179 10.676 -7.950 1.00 97.50 105 GLU A C 1
ATOM 846 O O . GLU A 1 105 ? -4.240 11.435 -7.699 1.00 97.50 10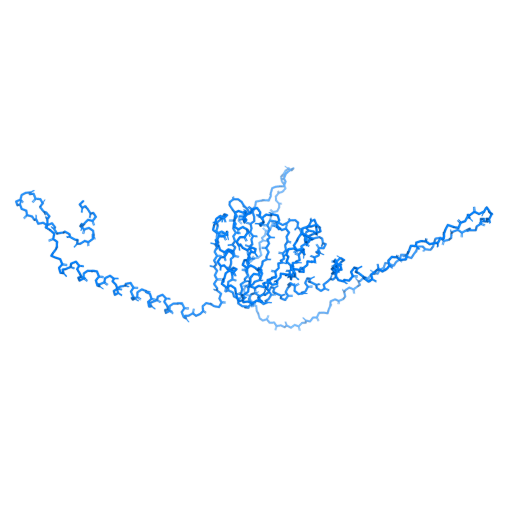5 GLU A O 1
ATOM 851 N N . TYR A 1 106 ? -5.034 9.349 -7.981 1.00 97.38 106 TYR A N 1
ATOM 852 C CA . TYR A 1 106 ? -3.760 8.683 -7.722 1.00 97.38 106 TYR A CA 1
ATOM 853 C C . TYR A 1 106 ? -2.652 9.195 -8.657 1.00 97.38 106 TYR A C 1
ATOM 855 O O . TYR A 1 106 ? -1.587 9.606 -8.194 1.00 97.38 106 TYR A O 1
ATOM 863 N N . ALA A 1 107 ? -2.903 9.254 -9.968 1.00 94.69 107 ALA A N 1
ATOM 864 C CA . ALA A 1 107 ? -1.934 9.728 -10.954 1.00 94.69 107 ALA A CA 1
ATOM 865 C C . ALA A 1 107 ? -1.535 11.201 -10.732 1.00 94.69 107 ALA A C 1
ATOM 867 O O . ALA A 1 107 ? -0.359 11.552 -10.881 1.00 94.69 107 ALA A O 1
ATOM 868 N N . ALA A 1 108 ? -2.484 12.056 -10.334 1.00 95.94 108 ALA A N 1
ATOM 869 C CA . ALA A 1 108 ? -2.203 13.444 -9.979 1.00 95.94 108 ALA A CA 1
ATOM 870 C C . ALA A 1 108 ? -1.267 13.539 -8.763 1.00 95.94 108 ALA A C 1
ATOM 872 O O . ALA A 1 108 ? -0.288 14.286 -8.815 1.00 95.94 108 ALA A O 1
ATOM 873 N N . LEU A 1 109 ? -1.503 12.731 -7.723 1.00 97.06 109 LEU A N 1
ATOM 874 C CA . LEU A 1 109 ? -0.649 12.671 -6.532 1.00 97.06 109 LEU A CA 1
ATOM 875 C C . LEU A 1 109 ? 0.764 12.173 -6.859 1.00 97.06 109 LEU A C 1
ATOM 877 O O . LEU A 1 109 ? 1.739 12.786 -6.424 1.00 97.06 109 LEU A O 1
ATOM 881 N N . ILE A 1 110 ? 0.898 11.122 -7.678 1.00 96.06 110 ILE A N 1
ATOM 882 C CA . ILE A 1 110 ? 2.203 10.627 -8.155 1.00 96.06 110 ILE A CA 1
ATOM 883 C C . ILE A 1 110 ? 2.991 11.747 -8.849 1.00 96.06 110 ILE A C 1
ATOM 885 O O . ILE A 1 110 ? 4.179 11.945 -8.573 1.00 96.06 110 ILE A O 1
ATOM 889 N N . LYS A 1 111 ? 2.326 12.521 -9.715 1.00 95.31 111 LYS A N 1
ATOM 890 C CA . LYS A 1 111 ? 2.934 13.643 -10.440 1.00 95.31 111 LYS A CA 1
ATOM 891 C C . LYS A 1 111 ? 3.304 14.804 -9.515 1.00 95.31 111 LYS A C 1
ATOM 893 O O . LYS A 1 111 ? 4.425 15.304 -9.605 1.00 95.31 111 LYS A O 1
ATOM 898 N N . GLU A 1 112 ? 2.396 15.218 -8.632 1.00 96.12 112 GLU A N 1
ATOM 899 C CA . GLU A 1 112 ? 2.608 16.304 -7.663 1.00 96.12 112 GLU A CA 1
ATOM 900 C C . GLU A 1 112 ? 3.792 15.996 -6.739 1.00 96.12 112 GLU A C 1
ATOM 902 O O . GLU A 1 112 ? 4.696 16.817 -6.569 1.00 96.12 112 GLU A O 1
ATOM 907 N N . ARG A 1 113 ? 3.830 14.774 -6.199 1.00 96.75 113 ARG A N 1
ATOM 908 C CA . ARG A 1 113 ? 4.905 14.293 -5.325 1.00 96.75 113 ARG A CA 1
ATOM 909 C C . ARG A 1 113 ? 6.177 13.924 -6.084 1.00 96.75 113 ARG A C 1
ATOM 911 O O . ARG A 1 113 ? 7.172 13.595 -5.448 1.00 96.75 113 ARG A O 1
ATOM 918 N N . LYS A 1 114 ? 6.183 14.002 -7.420 1.00 96.56 114 LYS A N 1
ATOM 919 C CA . LYS A 1 114 ? 7.310 13.622 -8.291 1.00 96.56 114 LYS A CA 1
ATOM 920 C C . LYS A 1 114 ? 7.825 12.205 -8.011 1.00 96.56 114 LYS A C 1
ATOM 922 O O . LYS A 1 114 ? 9.042 11.984 -8.049 1.00 96.56 114 LYS A O 1
ATOM 927 N N . ILE A 1 115 ? 6.915 11.280 -7.714 1.00 96.75 115 ILE A N 1
ATOM 928 C CA . ILE A 1 115 ? 7.258 9.895 -7.399 1.00 96.75 115 ILE A CA 1
ATOM 929 C C . ILE A 1 115 ? 7.820 9.236 -8.661 1.00 96.75 115 ILE A C 1
ATOM 931 O O . ILE A 1 115 ? 7.199 9.275 -9.724 1.00 96.75 115 ILE A O 1
ATOM 935 N N . ALA A 1 116 ? 9.027 8.685 -8.554 1.00 96.81 116 ALA A N 1
ATOM 936 C CA . ALA A 1 116 ? 9.678 7.954 -9.633 1.00 96.81 116 ALA A CA 1
ATOM 937 C C . ALA A 1 116 ? 9.279 6.479 -9.577 1.00 96.81 116 ALA A C 1
ATOM 939 O O . ALA A 1 116 ? 9.247 5.885 -8.501 1.00 96.81 116 ALA A O 1
ATOM 940 N N . SER A 1 117 ? 9.025 5.879 -10.731 1.00 96.19 117 SER A N 1
ATOM 941 C CA . SER A 1 117 ? 8.581 4.492 -10.841 1.00 96.19 117 SER A CA 1
ATOM 942 C C . SER A 1 117 ? 9.616 3.685 -11.611 1.00 96.19 117 SER A C 1
ATOM 944 O O . SER A 1 117 ? 9.960 4.040 -12.737 1.00 96.19 117 SER A O 1
ATOM 946 N N . GLN A 1 118 ? 10.093 2.592 -11.025 1.00 96.25 118 GLN A N 1
ATOM 947 C CA . GLN A 1 118 ? 10.922 1.608 -11.718 1.00 96.25 118 GLN A CA 1
ATOM 948 C C . GLN A 1 118 ? 10.171 0.283 -11.781 1.00 96.25 118 GLN A C 1
ATOM 950 O O . GLN A 1 118 ? 9.797 -0.269 -10.749 1.00 96.25 118 GLN A O 1
ATOM 955 N N . TYR A 1 119 ? 9.943 -0.225 -12.983 1.00 95.62 119 TYR A N 1
ATOM 956 C CA . TYR A 1 119 ? 9.066 -1.361 -13.222 1.00 95.62 119 TYR A CA 1
ATOM 957 C C . TYR A 1 119 ? 9.814 -2.479 -13.948 1.00 95.62 119 TYR A C 1
ATOM 959 O O . TYR A 1 119 ? 10.423 -2.247 -14.992 1.00 95.62 119 TYR A O 1
ATOM 967 N N . ILE A 1 120 ? 9.747 -3.698 -13.412 1.00 94.94 120 ILE A N 1
ATOM 968 C CA . ILE A 1 120 ? 10.179 -4.923 -14.090 1.00 94.94 120 ILE A CA 1
ATOM 969 C C . ILE A 1 120 ? 8.930 -5.736 -14.424 1.00 94.94 120 ILE A C 1
ATOM 971 O O . ILE A 1 120 ? 8.290 -6.289 -13.526 1.00 94.94 120 ILE A O 1
ATOM 975 N N . GLY A 1 121 ? 8.604 -5.778 -15.714 1.00 93.94 121 GLY A N 1
ATOM 976 C CA . GLY A 1 121 ? 7.386 -6.369 -16.252 1.00 93.94 121 GLY A CA 1
ATOM 977 C C . GLY A 1 121 ? 7.619 -7.501 -17.228 1.00 93.94 121 GLY A C 1
ATOM 978 O O . GLY A 1 121 ? 8.748 -7.784 -17.631 1.00 93.94 121 GLY A O 1
ATOM 979 N N . ALA A 1 122 ? 6.535 -8.154 -17.625 1.00 92.12 122 ALA A N 1
ATOM 980 C CA . ALA A 1 122 ? 6.581 -9.185 -18.655 1.00 92.12 122 ALA A CA 1
ATOM 981 C C . ALA A 1 122 ? 6.542 -8.566 -20.067 1.00 92.12 122 ALA A C 1
ATOM 983 O O . ALA A 1 122 ? 6.087 -7.441 -20.261 1.00 92.12 122 ALA A O 1
ATOM 984 N N . GLU A 1 123 ? 6.957 -9.324 -21.088 1.00 91.56 123 GLU A N 1
ATOM 985 C CA . GLU A 1 123 ? 7.010 -8.857 -22.491 1.00 91.56 123 GLU A CA 1
ATOM 986 C C . GLU A 1 123 ? 5.686 -8.263 -22.990 1.00 91.56 123 GLU A C 1
ATOM 988 O O . GLU A 1 123 ? 5.668 -7.237 -23.666 1.00 91.56 123 GLU A O 1
ATOM 993 N N . HIS A 1 124 ? 4.564 -8.880 -22.620 1.00 90.62 124 HIS A N 1
ATOM 994 C CA . HIS A 1 124 ? 3.236 -8.430 -23.036 1.00 90.62 124 HIS A CA 1
ATOM 995 C C . HIS A 1 124 ? 2.831 -7.065 -22.451 1.00 90.62 124 HIS A C 1
ATOM 997 O O . HIS A 1 124 ? 1.949 -6.414 -23.002 1.00 90.62 124 HIS A O 1
ATOM 1003 N N . GLU A 1 125 ? 3.487 -6.602 -21.384 1.00 91.25 125 GLU A N 1
ATOM 1004 C CA . GLU A 1 125 ? 3.243 -5.289 -20.778 1.00 91.25 125 GLU A CA 1
ATOM 1005 C C . GLU A 1 125 ? 4.130 -4.185 -21.371 1.00 91.25 125 GLU A C 1
ATOM 1007 O O . GLU A 1 125 ? 3.935 -3.008 -21.069 1.00 91.25 125 GLU A O 1
ATOM 1012 N N . ALA A 1 126 ? 5.073 -4.516 -22.260 1.00 90.81 126 ALA A N 1
ATOM 1013 C CA . ALA A 1 126 ? 5.977 -3.531 -22.857 1.00 90.81 126 ALA A CA 1
ATOM 1014 C C . ALA A 1 126 ? 5.238 -2.425 -23.632 1.00 90.81 126 ALA A C 1
ATOM 1016 O O . ALA A 1 126 ? 5.712 -1.292 -23.710 1.00 90.81 126 ALA A O 1
ATOM 1017 N N . GLN A 1 127 ? 4.059 -2.725 -24.182 1.00 89.25 127 GLN A N 1
ATOM 1018 C CA . GLN A 1 127 ? 3.213 -1.715 -24.823 1.00 89.25 127 GLN A CA 1
ATOM 1019 C C . GLN A 1 127 ? 2.665 -0.711 -23.805 1.00 89.25 127 GLN A C 1
ATOM 1021 O O . GLN A 1 127 ? 2.628 0.487 -24.089 1.00 89.25 127 GLN A O 1
ATOM 1026 N N . MET A 1 128 ? 2.317 -1.170 -22.598 1.00 84.50 128 MET A N 1
ATOM 1027 C CA . MET A 1 128 ? 1.842 -0.283 -21.540 1.00 84.50 128 MET A CA 1
ATOM 1028 C C . MET A 1 128 ? 2.927 0.673 -21.066 1.00 84.50 128 MET A C 1
ATOM 1030 O O . MET A 1 128 ? 2.636 1.827 -20.761 1.00 84.50 128 MET A O 1
ATOM 1034 N N . ALA A 1 129 ? 4.187 0.244 -21.080 1.00 84.81 129 ALA A N 1
ATOM 1035 C CA . ALA A 1 129 ? 5.303 1.113 -20.733 1.00 84.81 129 ALA A CA 1
ATOM 1036 C C . ALA A 1 129 ? 5.364 2.384 -21.596 1.00 84.81 129 ALA A C 1
ATOM 1038 O O . ALA A 1 129 ? 5.677 3.456 -21.089 1.00 84.81 129 ALA A O 1
ATOM 1039 N N . GLN A 1 130 ? 4.998 2.290 -22.880 1.00 84.75 130 GLN A N 1
ATOM 1040 C CA . GLN A 1 130 ? 4.976 3.443 -23.788 1.00 84.75 130 GLN A CA 1
ATOM 1041 C C . GLN A 1 130 ? 3.890 4.462 -23.429 1.00 84.75 130 GLN A C 1
ATOM 1043 O O . GLN A 1 130 ? 4.034 5.647 -23.728 1.00 84.75 130 GLN A O 1
ATOM 1048 N N . PHE A 1 131 ? 2.792 4.007 -22.822 1.00 84.06 131 PHE A N 1
ATOM 1049 C CA . PHE A 1 131 ? 1.749 4.888 -22.306 1.00 84.06 131 PHE A CA 1
ATOM 1050 C C . PHE A 1 131 ? 2.262 5.655 -21.082 1.00 84.06 131 PHE A C 1
ATOM 1052 O O . PHE A 1 131 ? 2.175 6.881 -21.038 1.00 84.06 131 PHE A O 1
ATOM 1059 N N . TYR A 1 132 ? 2.879 4.947 -20.133 1.00 83.00 132 TYR A N 1
ATOM 1060 C CA . TYR A 1 132 ? 3.417 5.557 -18.917 1.00 83.00 132 TYR A CA 1
ATOM 1061 C C . TYR A 1 132 ? 4.601 6.490 -19.171 1.00 83.00 132 TYR A C 1
ATOM 1063 O O . TYR A 1 132 ? 4.679 7.520 -18.517 1.00 83.00 132 TYR A O 1
ATOM 1071 N N . ASP A 1 133 ? 5.472 6.193 -20.135 1.00 80.50 133 ASP A N 1
ATOM 1072 C CA . ASP A 1 133 ? 6.604 7.060 -20.501 1.00 80.50 133 ASP A CA 1
ATOM 1073 C C . ASP A 1 133 ? 6.144 8.468 -20.937 1.00 80.50 133 ASP A C 1
ATOM 1075 O O . ASP A 1 133 ? 6.756 9.481 -20.598 1.00 80.50 133 ASP A O 1
ATOM 1079 N N . LYS A 1 134 ? 4.998 8.556 -21.626 1.00 81.06 134 LYS A N 1
ATOM 1080 C CA . LYS A 1 134 ? 4.417 9.839 -22.057 1.00 81.06 134 LYS A CA 1
ATOM 1081 C C . LYS A 1 134 ? 3.800 10.624 -20.901 1.00 81.06 134 LYS A C 1
ATOM 1083 O O . LYS A 1 134 ? 3.946 11.844 -20.840 1.00 81.06 134 LYS A O 1
ATOM 1088 N N . GLU A 1 135 ? 3.117 9.931 -19.994 1.00 78.31 135 GLU A N 1
ATOM 1089 C CA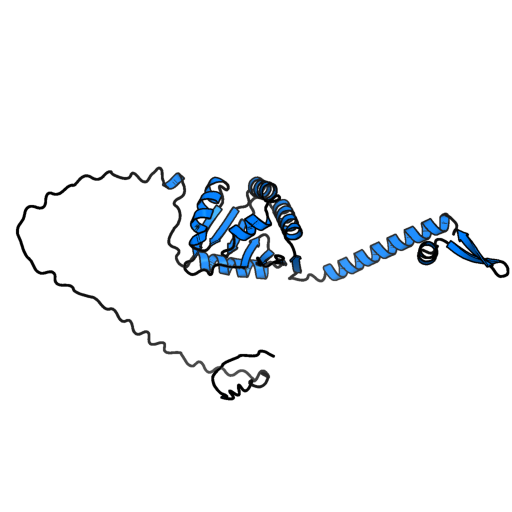 . GLU A 1 135 ? 2.384 10.545 -18.878 1.00 78.31 135 GLU A CA 1
ATOM 1090 C C . GLU A 1 135 ? 3.287 10.852 -17.670 1.00 78.31 135 GLU A C 1
ATOM 1092 O O . GLU A 1 135 ? 3.086 11.835 -16.949 1.00 78.31 135 GLU A O 1
ATOM 1097 N N . GLN A 1 136 ? 4.313 10.031 -17.449 1.00 79.25 136 GLN A N 1
ATOM 1098 C CA . GLN A 1 136 ? 5.179 10.051 -16.277 1.00 79.25 136 GLN A CA 1
ATOM 1099 C C . GLN A 1 136 ? 6.645 10.167 -16.699 1.00 79.25 136 GLN A C 1
ATOM 1101 O O . GLN A 1 136 ? 7.331 9.180 -16.937 1.00 79.25 136 GLN A O 1
ATOM 1106 N N . LYS A 1 137 ? 7.182 11.393 -16.666 1.00 79.31 137 LYS A N 1
ATOM 1107 C CA . LYS A 1 137 ? 8.590 11.690 -17.008 1.00 79.31 137 LYS A CA 1
ATOM 1108 C C . LYS A 1 137 ? 9.647 10.908 -16.203 1.00 79.31 137 LYS A C 1
ATOM 1110 O O . LYS A 1 137 ? 10.826 10.992 -16.521 1.00 79.31 137 LYS A O 1
ATOM 1115 N N . LYS A 1 138 ? 9.258 10.232 -15.116 1.00 90.19 138 LYS A N 1
ATOM 1116 C CA . LYS A 1 138 ? 10.140 9.464 -14.222 1.00 90.19 138 LYS A CA 1
ATOM 1117 C C . LYS A 1 138 ? 9.722 7.993 -14.143 1.00 90.19 138 LYS A C 1
ATOM 1119 O O . LYS A 1 138 ? 9.700 7.417 -13.056 1.00 90.19 138 LYS A O 1
ATOM 1124 N N . PHE A 1 139 ? 9.344 7.413 -15.275 1.00 93.06 139 PHE A N 1
ATOM 1125 C CA . PHE A 1 139 ? 8.979 6.007 -15.381 1.00 93.06 139 PHE A CA 1
ATOM 1126 C C . PHE A 1 139 ? 10.066 5.240 -16.142 1.00 93.06 139 PHE A C 1
ATOM 1128 O O . PHE A 1 139 ? 10.352 5.541 -17.296 1.00 93.06 139 PHE A O 1
ATOM 1135 N N . GLU A 1 140 ? 10.690 4.256 -15.496 1.00 93.25 140 GLU A N 1
ATOM 1136 C CA . GLU A 1 140 ? 11.620 3.317 -16.133 1.00 93.25 140 GLU A CA 1
ATOM 1137 C C . GLU A 1 140 ? 10.964 1.938 -16.183 1.00 93.25 140 GLU A C 1
ATOM 1139 O O . GLU A 1 140 ? 10.538 1.418 -15.153 1.00 93.25 140 GLU A O 1
ATOM 1144 N N . PHE A 1 141 ? 10.927 1.319 -17.361 1.00 93.38 141 PHE A N 1
ATOM 1145 C CA . PHE A 1 141 ? 10.385 -0.024 -17.544 1.00 93.38 141 PHE A CA 1
ATOM 1146 C C . PHE A 1 141 ? 11.428 -0.963 -18.130 1.00 93.38 141 PHE A C 1
ATOM 1148 O O . PHE A 1 141 ? 12.135 -0.611 -19.075 1.00 93.38 141 PHE A O 1
ATOM 1155 N N . ARG A 1 142 ? 11.488 -2.180 -17.593 1.00 93.25 142 ARG A N 1
ATOM 1156 C CA . ARG A 1 142 ? 12.327 -3.267 -18.092 1.00 93.25 142 ARG A CA 1
ATOM 1157 C C . ARG A 1 142 ? 11.511 -4.535 -18.253 1.00 93.25 142 ARG A C 1
ATOM 1159 O O . ARG A 1 142 ? 10.682 -4.863 -17.412 1.00 93.25 142 ARG A O 1
ATOM 1166 N N . VAL A 1 143 ? 11.791 -5.259 -19.326 1.00 92.44 143 VAL A N 1
ATOM 1167 C CA . VAL A 1 143 ? 11.137 -6.521 -19.672 1.00 92.44 143 VAL A CA 1
ATOM 1168 C C . VAL A 1 143 ? 11.927 -7.713 -19.139 1.00 92.44 143 VAL A C 1
ATOM 1170 O O . VAL A 1 143 ? 12.992 -8.023 -19.650 1.00 92.44 143 VAL A O 1
ATOM 1173 N N . LEU A 1 144 ? 11.406 -8.463 -18.178 1.00 91.19 144 LEU A N 1
ATOM 1174 C CA . LEU A 1 144 ? 12.014 -9.738 -17.806 1.00 91.19 144 LEU A CA 1
ATOM 1175 C C . LEU A 1 144 ? 11.413 -10.874 -18.645 1.00 91.19 144 LEU A C 1
ATOM 1177 O O . LEU A 1 144 ? 10.237 -11.221 -18.504 1.00 91.19 144 LEU A O 1
ATOM 1181 N N . THR A 1 145 ? 12.228 -11.472 -19.518 1.00 89.62 145 THR A N 1
ATOM 1182 C CA . THR A 1 145 ? 11.823 -12.641 -20.315 1.00 89.62 145 THR A CA 1
ATOM 1183 C C . THR A 1 145 ? 11.428 -13.789 -19.387 1.00 89.62 145 THR A C 1
ATOM 1185 O O . THR A 1 145 ? 12.114 -14.041 -18.395 1.00 89.62 145 THR A O 1
ATOM 1188 N N . ASN A 1 146 ? 10.364 -14.520 -19.721 1.00 88.31 146 ASN A N 1
ATOM 1189 C CA . ASN A 1 146 ? 9.816 -15.614 -18.904 1.00 88.31 146 ASN A CA 1
ATOM 1190 C C . ASN A 1 146 ? 9.269 -15.200 -17.527 1.00 88.31 146 ASN A C 1
ATOM 1192 O O . ASN A 1 146 ? 9.029 -16.071 -16.688 1.00 88.31 146 ASN A O 1
ATOM 1196 N N . LEU A 1 147 ? 9.029 -13.906 -17.278 1.00 87.69 147 LEU A N 1
ATOM 1197 C CA . LEU A 1 147 ? 8.224 -13.510 -16.128 1.00 87.69 147 LEU A CA 1
ATOM 1198 C C . LEU A 1 147 ? 6.796 -14.055 -16.333 1.00 87.69 147 LEU A C 1
ATOM 1200 O O . LEU A 1 147 ? 6.183 -13.777 -17.371 1.00 87.69 147 LEU A O 1
ATOM 1204 N N . PRO A 1 148 ? 6.265 -14.868 -15.402 1.00 84.38 148 PRO A N 1
ATOM 1205 C CA . PRO A 1 148 ? 4.942 -15.449 -15.563 1.00 84.38 148 PRO A CA 1
ATOM 1206 C C . PRO A 1 148 ? 3.895 -14.340 -15.645 1.00 84.38 148 PRO A C 1
ATOM 1208 O O . PRO A 1 148 ? 3.964 -13.352 -14.913 1.00 84.38 148 PRO A O 1
ATOM 1211 N N . LYS A 1 149 ? 2.893 -14.528 -16.512 1.00 84.50 149 LYS A N 1
ATOM 1212 C CA . LYS A 1 149 ? 1.689 -13.691 -16.480 1.00 84.50 149 LYS A CA 1
ATOM 1213 C C . LYS A 1 149 ? 1.048 -13.875 -15.111 1.00 84.50 149 LYS A C 1
ATOM 1215 O O . LYS A 1 149 ? 0.695 -14.993 -14.734 1.00 84.50 149 LYS A O 1
ATOM 1220 N N . GLY A 1 150 ? 1.033 -12.800 -14.338 1.00 70.75 150 GLY A N 1
ATOM 1221 C CA . GLY A 1 150 ? 0.912 -12.892 -12.896 1.00 70.75 150 GLY A CA 1
ATOM 1222 C C . GLY A 1 150 ? -0.445 -12.437 -12.399 1.00 70.75 150 GLY A C 1
ATOM 1223 O O . GLY A 1 150 ? -0.895 -11.339 -12.704 1.00 70.75 150 GLY A O 1
ATOM 1224 N N . LEU A 1 151 ? -1.031 -13.246 -11.519 1.00 79.75 151 LEU A N 1
ATOM 1225 C CA . LEU A 1 151 ? -2.050 -12.783 -10.574 1.00 79.75 151 LEU A CA 1
ATOM 1226 C C . LEU A 1 151 ? -1.442 -11.949 -9.439 1.00 79.75 151 LEU A C 1
ATOM 1228 O O . LEU A 1 151 ? -2.194 -11.411 -8.631 1.00 79.75 151 LEU A O 1
ATOM 1232 N N . VAL A 1 152 ? -0.108 -11.878 -9.358 1.00 90.31 152 VAL A N 1
ATOM 1233 C CA . VAL A 1 152 ? 0.617 -11.233 -8.267 1.00 90.31 152 VAL A CA 1
ATOM 1234 C C . VAL A 1 152 ? 1.525 -10.131 -8.792 1.00 90.31 152 VAL A C 1
ATOM 1236 O O . VAL A 1 152 ? 2.298 -10.359 -9.722 1.00 90.31 152 VAL A O 1
ATOM 1239 N N . ASN A 1 153 ? 1.453 -8.966 -8.154 1.00 95.06 153 ASN A N 1
ATOM 1240 C CA . ASN A 1 153 ? 2.405 -7.871 -8.322 1.00 95.06 153 ASN A CA 1
ATOM 1241 C C . ASN A 1 153 ? 3.046 -7.542 -6.978 1.00 95.06 153 ASN A C 1
ATOM 1243 O O . ASN A 1 153 ? 2.373 -7.530 -5.949 1.00 95.06 153 ASN A O 1
ATOM 1247 N N . VAL A 1 154 ? 4.335 -7.227 -6.999 1.00 97.31 154 VAL A N 1
ATOM 1248 C CA . VAL A 1 154 ? 5.080 -6.747 -5.837 1.00 97.31 154 VAL A CA 1
ATOM 1249 C C . VAL A 1 154 ? 5.397 -5.271 -6.039 1.00 97.31 154 VAL A C 1
ATOM 1251 O O . VAL A 1 154 ? 5.898 -4.895 -7.096 1.00 97.31 154 VAL A O 1
ATOM 1254 N N . MET A 1 155 ? 5.133 -4.442 -5.033 1.00 97.88 155 MET A N 1
ATOM 1255 C CA . MET A 1 155 ? 5.525 -3.032 -4.993 1.00 97.88 155 MET A CA 1
ATOM 1256 C C . MET A 1 155 ? 6.346 -2.767 -3.730 1.00 97.88 155 MET A C 1
ATOM 1258 O O . MET A 1 155 ? 5.984 -3.213 -2.644 1.00 97.88 155 MET A O 1
ATOM 1262 N N . ILE A 1 156 ? 7.434 -2.016 -3.866 1.00 98.44 156 ILE A N 1
ATOM 1263 C CA . ILE A 1 156 ? 8.278 -1.563 -2.759 1.00 98.44 156 ILE A CA 1
ATOM 1264 C C . ILE A 1 156 ? 8.251 -0.035 -2.748 1.00 98.44 156 ILE A C 1
ATOM 1266 O O . ILE A 1 156 ? 8.618 0.590 -3.745 1.00 98.44 156 ILE A O 1
ATOM 1270 N N . MET A 1 157 ? 7.840 0.570 -1.633 1.00 98.12 157 MET A N 1
ATOM 1271 C CA . MET A 1 157 ? 7.839 2.025 -1.440 1.00 98.12 157 MET A CA 1
ATOM 1272 C C . MET A 1 157 ? 7.887 2.360 0.055 1.00 98.12 157 MET A C 1
ATOM 1274 O O . MET A 1 157 ? 7.191 1.721 0.832 1.00 98.12 157 MET A O 1
ATOM 1278 N N . ASN A 1 158 ? 8.667 3.367 0.464 1.00 93.94 158 ASN A N 1
ATOM 1279 C CA . ASN A 1 158 ? 8.707 3.885 1.846 1.00 93.94 158 ASN A CA 1
ATOM 1280 C C . ASN A 1 158 ? 8.783 2.792 2.928 1.00 93.94 158 ASN A C 1
ATOM 1282 O O . ASN A 1 158 ? 7.867 2.648 3.733 1.00 93.94 158 ASN A O 1
ATOM 1286 N N . GLU A 1 159 ? 9.850 1.984 2.903 1.00 96.38 159 GLU A N 1
ATOM 1287 C CA . GLU A 1 159 ? 10.082 0.898 3.879 1.00 96.38 159 GLU A CA 1
ATOM 1288 C C . GLU A 1 159 ? 8.933 -0.135 3.958 1.00 96.38 159 GLU A C 1
ATOM 1290 O O . GLU A 1 159 ? 8.856 -0.941 4.884 1.00 96.38 159 GLU A O 1
ATOM 1295 N N . THR A 1 160 ? 8.052 -0.138 2.953 1.00 97.56 160 THR A N 1
ATOM 1296 C CA . THR A 1 160 ? 6.868 -0.987 2.867 1.00 97.56 160 THR A CA 1
ATOM 1297 C C . THR A 1 160 ? 6.952 -1.871 1.631 1.00 97.56 160 THR A C 1
ATOM 1299 O O . THR A 1 160 ? 7.285 -1.415 0.533 1.00 97.56 160 THR A O 1
ATOM 1302 N N . LEU A 1 161 ? 6.625 -3.145 1.816 1.00 98.12 161 LEU A N 1
ATOM 1303 C CA . LEU A 1 161 ? 6.478 -4.138 0.763 1.00 98.12 161 LEU A CA 1
ATOM 1304 C C . LEU A 1 161 ? 4.995 -4.467 0.596 1.00 98.12 161 LEU A C 1
ATOM 1306 O O . LEU A 1 161 ? 4.293 -4.734 1.567 1.00 98.12 161 LEU A O 1
ATOM 1310 N N . SER A 1 162 ? 4.508 -4.444 -0.634 1.00 98.31 162 SER A N 1
ATOM 1311 C CA . SER A 1 162 ? 3.111 -4.690 -0.974 1.00 98.31 162 SER A CA 1
ATOM 1312 C C . SER A 1 162 ? 2.999 -5.823 -1.980 1.00 98.31 162 SER A C 1
ATOM 1314 O O . SER A 1 162 ? 3.652 -5.781 -3.020 1.00 98.31 162 SER A O 1
ATOM 1316 N N . PHE A 1 163 ? 2.147 -6.802 -1.692 1.00 97.69 163 PHE A N 1
ATOM 1317 C CA . PHE A 1 163 ? 1.794 -7.882 -2.608 1.00 97.69 163 PHE A CA 1
ATOM 1318 C C . PHE A 1 163 ? 0.336 -7.725 -3.025 1.00 97.69 163 PHE A C 1
ATOM 1320 O O . PHE A 1 163 ? -0.570 -7.931 -2.217 1.00 97.69 163 PHE A O 1
ATOM 1327 N N . TYR A 1 164 ? 0.105 -7.383 -4.286 1.00 97.31 164 TYR A N 1
ATOM 1328 C CA . TYR A 1 164 ? -1.227 -7.398 -4.880 1.00 97.31 164 TYR A CA 1
ATOM 1329 C C . TYR A 1 164 ? -1.528 -8.804 -5.337 1.00 97.31 164 TYR A C 1
ATOM 1331 O O . TYR A 1 164 ? -0.711 -9.406 -6.026 1.00 97.31 164 TYR A O 1
ATOM 1339 N N . THR A 1 165 ? -2.712 -9.295 -5.013 1.00 96.31 165 THR A N 1
ATOM 1340 C CA . THR A 1 165 ? -3.273 -10.505 -5.596 1.00 96.31 165 THR A CA 1
ATOM 1341 C C . THR A 1 165 ? -4.595 -10.149 -6.260 1.00 96.31 165 THR A C 1
ATOM 1343 O O . THR A 1 165 ? -5.527 -9.648 -5.627 1.00 96.31 165 THR A O 1
ATOM 1346 N N . TYR A 1 166 ? -4.677 -10.380 -7.565 1.00 93.75 166 TYR A N 1
ATOM 1347 C CA . TYR A 1 166 ? -5.815 -9.980 -8.395 1.00 93.75 166 TYR A CA 1
ATOM 1348 C C . TYR A 1 166 ? -6.925 -11.042 -8.423 1.00 93.75 166 TYR A C 1
ATOM 1350 O O . TYR A 1 166 ? -7.544 -11.286 -9.459 1.00 93.75 166 TYR A O 1
ATOM 1358 N N . ALA A 1 167 ? -7.158 -11.693 -7.279 1.00 92.25 167 ALA A N 1
ATOM 1359 C CA . ALA A 1 167 ? -8.287 -12.594 -7.069 1.00 92.25 167 ALA A CA 1
ATOM 1360 C C . ALA A 1 167 ? -9.620 -11.816 -7.046 1.00 92.25 167 ALA A C 1
ATOM 1362 O O . ALA A 1 167 ? -9.644 -10.592 -7.171 1.00 92.25 167 ALA A O 1
ATOM 1363 N N . ASN A 1 168 ? -10.741 -12.524 -6.890 1.00 94.44 168 ASN A N 1
ATOM 1364 C CA . ASN A 1 168 ? -12.052 -11.908 -6.702 1.00 94.44 168 ASN A CA 1
ATOM 1365 C C . ASN A 1 168 ? -12.650 -12.351 -5.350 1.00 94.44 168 ASN A C 1
ATOM 1367 O O . ASN A 1 168 ? -13.077 -13.504 -5.249 1.00 94.44 168 ASN A O 1
ATOM 1371 N N . PRO A 1 169 ? -12.667 -11.486 -4.315 1.00 95.94 169 PRO A N 1
ATOM 1372 C CA . PRO A 1 169 ? -12.220 -10.085 -4.324 1.00 95.94 169 PRO A CA 1
ATOM 1373 C C . PRO A 1 169 ? -10.683 -9.945 -4.344 1.00 95.94 169 PRO A C 1
ATOM 1375 O O . PRO A 1 169 ? -9.991 -10.863 -3.894 1.00 95.94 169 PRO A O 1
ATOM 13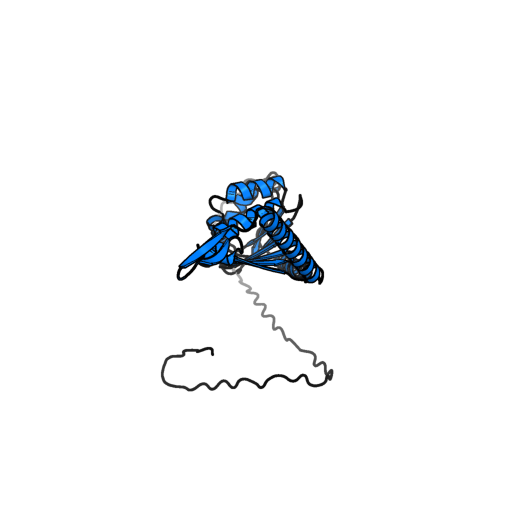78 N N . PRO A 1 170 ? -10.133 -8.810 -4.821 1.00 97.25 170 PRO A N 1
ATOM 1379 C CA . PRO A 1 170 ? -8.692 -8.581 -4.796 1.00 97.25 170 PRO A CA 1
ATOM 1380 C C . PRO A 1 170 ? -8.197 -8.385 -3.363 1.00 97.25 170 PRO A C 1
ATOM 1382 O O . PRO A 1 170 ? -8.924 -7.866 -2.509 1.00 97.25 170 PRO A O 1
ATOM 1385 N N . ILE A 1 171 ? -6.956 -8.794 -3.106 1.00 97.94 171 ILE A N 1
ATOM 1386 C CA . ILE A 1 171 ? -6.329 -8.704 -1.783 1.00 97.94 171 ILE A CA 1
ATOM 1387 C C . ILE A 1 171 ? -4.948 -8.076 -1.933 1.00 97.94 171 ILE A C 1
ATOM 1389 O O . ILE A 1 171 ? -4.159 -8.488 -2.784 1.00 97.94 171 I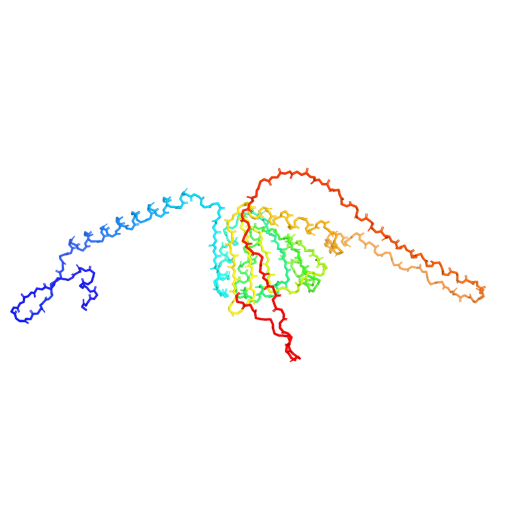LE A O 1
ATOM 1393 N N . LEU A 1 172 ? -4.661 -7.096 -1.087 1.00 98.12 172 LEU A N 1
ATOM 1394 C CA . LEU A 1 172 ? -3.374 -6.437 -0.953 1.00 98.12 172 LEU A CA 1
ATOM 1395 C C . LEU A 1 172 ? -2.796 -6.763 0.428 1.00 98.12 172 LEU A C 1
ATOM 1397 O O . LEU A 1 172 ? -3.381 -6.422 1.453 1.00 98.12 172 LEU A O 1
ATOM 1401 N N . TYR A 1 173 ? -1.636 -7.412 0.443 1.00 98.19 173 TYR A N 1
ATOM 1402 C CA . TYR A 1 173 ? -0.863 -7.663 1.656 1.00 98.19 173 TYR A CA 1
ATOM 1403 C C . TYR A 1 173 ? 0.222 -6.603 1.795 1.00 98.19 173 TYR A C 1
ATOM 1405 O O . TYR A 1 173 ? 0.998 -6.395 0.862 1.00 98.19 173 TYR A O 1
ATOM 1413 N N . VAL A 1 174 ? 0.301 -5.956 2.950 1.00 98.25 174 VAL A N 1
ATOM 1414 C CA . VAL A 1 174 ? 1.214 -4.846 3.219 1.00 98.25 174 VAL A CA 1
ATOM 1415 C C . VAL A 1 174 ? 2.100 -5.226 4.395 1.00 98.25 174 VAL A C 1
ATOM 1417 O O . VAL A 1 174 ? 1.616 -5.461 5.495 1.00 98.25 174 VAL A O 1
ATOM 1420 N N . VAL A 1 175 ? 3.406 -5.277 4.164 1.00 97.31 175 VAL A N 1
ATOM 1421 C CA . VAL A 1 175 ? 4.419 -5.521 5.190 1.00 97.31 175 VAL A CA 1
ATOM 1422 C C . VAL A 1 175 ? 5.190 -4.224 5.402 1.00 97.31 175 VAL A C 1
ATOM 1424 O O . VAL A 1 175 ? 5.919 -3.790 4.506 1.00 97.31 175 VAL A O 1
ATOM 1427 N N . LYS A 1 176 ? 5.054 -3.599 6.570 1.00 96.19 176 LYS A N 1
ATOM 1428 C CA . LYS A 1 176 ? 5.817 -2.398 6.936 1.00 96.19 176 LYS A CA 1
ATOM 1429 C C . LYS A 1 176 ? 7.045 -2.851 7.713 1.00 96.19 176 LYS A C 1
ATOM 1431 O O . LYS A 1 176 ? 6.954 -3.185 8.890 1.00 96.19 176 LYS A O 1
ATOM 1436 N N . SER A 1 177 ? 8.175 -2.950 7.025 1.00 95.56 177 SER A N 1
ATOM 1437 C CA . SER A 1 177 ? 9.450 -3.336 7.624 1.00 95.56 177 SER A CA 1
ATOM 1438 C C . SER A 1 177 ? 10.586 -2.914 6.708 1.00 95.56 177 SER A C 1
ATOM 1440 O O . SER A 1 177 ? 10.734 -3.427 5.592 1.00 95.56 177 SER A O 1
ATOM 1442 N N . LYS A 1 178 ? 11.437 -2.019 7.211 1.00 95.25 178 LYS A N 1
ATOM 1443 C CA . LYS A 1 178 ? 12.617 -1.530 6.495 1.00 95.25 178 LYS A CA 1
ATOM 1444 C C . LYS A 1 178 ? 13.518 -2.665 6.022 1.00 95.25 178 LYS A C 1
ATOM 1446 O O . LYS A 1 178 ? 13.898 -2.694 4.855 1.00 95.25 178 LYS A O 1
ATOM 1451 N N . LEU A 1 179 ? 13.814 -3.620 6.906 1.00 95.25 179 LEU A N 1
ATOM 1452 C CA . LEU A 1 179 ? 14.690 -4.752 6.609 1.00 95.25 179 LEU A CA 1
ATOM 1453 C C . LEU A 1 179 ? 14.158 -5.582 5.430 1.00 95.25 179 LEU A C 1
ATOM 1455 O O . LEU A 1 179 ? 14.907 -5.921 4.510 1.00 95.25 179 LEU A O 1
ATOM 1459 N N . ILE A 1 180 ? 12.856 -5.880 5.435 1.00 96.62 180 ILE A N 1
ATOM 1460 C CA . ILE A 1 180 ? 12.207 -6.658 4.375 1.00 96.62 180 ILE A CA 1
ATOM 1461 C C . ILE A 1 180 ? 12.169 -5.855 3.070 1.00 96.62 180 ILE A C 1
ATOM 1463 O O . ILE A 1 180 ? 12.551 -6.381 2.022 1.00 96.62 180 ILE A O 1
ATOM 1467 N N . ALA A 1 181 ? 11.768 -4.582 3.122 1.00 97.75 181 ALA A N 1
ATOM 1468 C CA . ALA A 1 181 ? 11.714 -3.712 1.951 1.00 97.75 181 ALA A CA 1
ATOM 1469 C C . ALA A 1 181 ? 13.097 -3.535 1.297 1.00 97.75 181 ALA A C 1
ATOM 1471 O O . ALA A 1 181 ? 13.216 -3.628 0.075 1.00 97.75 181 ALA A O 1
ATOM 1472 N N . GLU A 1 182 ? 14.159 -3.355 2.087 1.00 97.31 182 GLU A N 1
ATOM 1473 C CA . GLU A 1 182 ? 15.536 -3.275 1.588 1.00 97.31 182 GLU A CA 1
ATOM 1474 C C . GLU A 1 182 ? 16.009 -4.594 0.967 1.00 97.31 182 GLU A C 1
ATOM 1476 O O . GLU A 1 182 ? 16.653 -4.581 -0.084 1.00 97.31 182 GLU A O 1
ATOM 1481 N N . SER A 1 183 ? 15.676 -5.736 1.576 1.00 97.44 183 SER A N 1
ATOM 1482 C CA . SER A 1 183 ? 15.992 -7.058 1.022 1.00 97.44 183 SER A CA 1
ATOM 1483 C C . SER A 1 183 ? 15.327 -7.266 -0.345 1.00 97.44 183 SER A C 1
ATOM 1485 O O . SER A 1 183 ? 15.990 -7.628 -1.321 1.00 97.44 183 SER A O 1
ATOM 1487 N N . TYR A 1 184 ? 14.040 -6.929 -0.461 1.00 98.00 184 TYR A N 1
ATOM 1488 C CA . TYR A 1 184 ? 13.307 -6.992 -1.728 1.00 98.00 184 TYR A CA 1
ATOM 1489 C C . TYR A 1 184 ? 13.793 -5.961 -2.748 1.00 98.00 184 TYR A C 1
ATOM 1491 O O . TYR A 1 184 ? 13.815 -6.248 -3.944 1.00 98.00 184 TYR A O 1
ATOM 1499 N N . LYS A 1 185 ? 14.261 -4.791 -2.305 1.00 97.94 185 LYS A N 1
ATOM 1500 C CA . LYS A 1 185 ? 14.916 -3.825 -3.190 1.00 97.94 185 LYS A CA 1
ATOM 1501 C C . LYS A 1 185 ? 16.223 -4.386 -3.758 1.00 97.94 185 LYS A C 1
ATOM 1503 O O . LYS A 1 185 ? 16.462 -4.258 -4.952 1.00 97.94 185 LYS A O 1
ATOM 1508 N N . ARG A 1 186 ? 17.047 -5.066 -2.953 1.00 97.62 186 ARG A N 1
ATOM 1509 C CA . ARG A 1 186 ? 18.253 -5.753 -3.464 1.00 97.62 186 ARG A CA 1
ATOM 1510 C C . ARG A 1 186 ? 17.890 -6.844 -4.470 1.00 97.62 186 ARG A C 1
ATOM 1512 O O . ARG A 1 186 ? 18.588 -7.013 -5.467 1.00 97.62 186 ARG A O 1
ATOM 1519 N N . PHE A 1 187 ? 16.789 -7.560 -4.235 1.00 96.56 187 PHE A N 1
ATOM 1520 C CA . PHE A 1 187 ? 16.258 -8.525 -5.194 1.00 96.56 187 PHE A CA 1
ATOM 1521 C C . PHE A 1 187 ? 15.826 -7.850 -6.507 1.00 96.56 187 PHE A C 1
ATOM 1523 O O . PHE A 1 187 ? 16.214 -8.315 -7.577 1.00 96.56 187 PHE A O 1
ATOM 1530 N N . PHE A 1 188 ? 15.118 -6.718 -6.437 1.00 96.50 188 PHE A N 1
ATOM 1531 C CA . PHE A 1 188 ? 14.792 -5.885 -7.600 1.00 96.50 188 PHE A CA 1
ATOM 1532 C C . PHE A 1 188 ? 16.054 -5.463 -8.368 1.00 96.50 188 PHE A C 1
ATOM 1534 O O . PHE A 1 188 ? 16.139 -5.672 -9.576 1.00 96.50 188 PHE A O 1
ATOM 1541 N N . ASP A 1 189 ? 17.059 -4.930 -7.668 1.00 95.94 189 ASP A N 1
ATOM 1542 C CA . ASP A 1 189 ? 18.316 -4.460 -8.262 1.00 95.94 189 ASP A CA 1
ATOM 1543 C C . ASP A 1 189 ? 19.077 -5.616 -8.953 1.00 95.94 189 ASP A C 1
ATOM 1545 O O . ASP A 1 189 ? 19.630 -5.447 -10.043 1.00 95.94 189 ASP A O 1
ATOM 1549 N N . MET A 1 190 ? 19.040 -6.825 -8.381 1.00 95.25 190 MET A N 1
ATOM 1550 C CA . MET A 1 190 ? 19.603 -8.031 -9.000 1.00 95.25 190 MET A CA 1
ATOM 1551 C C . MET A 1 190 ? 18.859 -8.434 -10.281 1.00 95.25 190 MET A C 1
ATOM 1553 O O . MET A 1 190 ? 19.505 -8.784 -11.270 1.00 95.25 190 MET A O 1
ATOM 1557 N N . LEU A 1 191 ? 17.521 -8.396 -10.282 1.00 93.25 191 LEU A N 1
ATOM 1558 C CA . LEU A 1 191 ? 16.726 -8.663 -11.487 1.00 93.25 191 LEU A CA 1
ATOM 1559 C C . LEU A 1 191 ? 17.009 -7.620 -12.572 1.00 93.25 191 LEU A C 1
ATOM 1561 O O . LEU A 1 191 ? 17.166 -7.969 -13.739 1.00 93.25 191 LEU A O 1
ATOM 1565 N N . LYS A 1 192 ? 17.146 -6.351 -12.175 1.00 90.88 192 LYS A N 1
ATOM 1566 C CA . LYS A 1 192 ? 17.448 -5.229 -13.068 1.00 90.88 192 LYS A CA 1
ATOM 1567 C C . LYS A 1 192 ? 18.789 -5.387 -13.795 1.00 90.88 192 LYS A C 1
ATOM 1569 O O . LYS A 1 192 ? 18.908 -4.945 -14.939 1.00 90.88 192 LYS A O 1
ATOM 1574 N N . GLY A 1 193 ? 19.785 -5.984 -13.134 1.00 89.19 193 GLY A N 1
ATOM 1575 C CA . GLY A 1 193 ? 21.148 -6.142 -13.652 1.00 89.19 193 GLY A CA 1
ATOM 1576 C C . GLY A 1 193 ? 21.397 -7.371 -14.535 1.00 89.19 193 GLY A C 1
ATOM 1577 O O . GLY A 1 193 ? 22.417 -7.408 -15.214 1.00 89.19 193 GLY A O 1
ATOM 1578 N N . ARG A 1 194 ? 20.509 -8.375 -14.548 1.00 79.00 194 ARG A N 1
ATOM 1579 C CA . ARG A 1 194 ? 20.735 -9.693 -15.185 1.00 79.00 194 ARG A CA 1
ATOM 1580 C C . ARG A 1 194 ? 20.418 -9.780 -16.690 1.00 79.00 194 ARG A C 1
ATOM 1582 O O . ARG A 1 194 ? 20.010 -10.833 -17.155 1.00 79.00 194 ARG A O 1
ATOM 1589 N N . ASP A 1 195 ? 20.677 -8.722 -17.449 1.00 59.88 195 ASP A N 1
ATOM 1590 C CA . ASP A 1 195 ? 20.418 -8.641 -18.896 1.00 59.88 195 ASP A CA 1
ATOM 1591 C C . ASP A 1 195 ? 18.933 -8.665 -19.286 1.00 59.88 195 ASP A C 1
ATOM 1593 O O . ASP A 1 195 ? 18.222 -9.663 -19.186 1.00 59.88 195 ASP A O 1
ATOM 1597 N N . VAL A 1 196 ? 18.483 -7.527 -19.815 1.00 51.22 196 VAL A N 1
ATOM 1598 C CA . VAL A 1 196 ? 17.179 -7.363 -20.450 1.00 51.22 196 VAL A CA 1
ATOM 1599 C C . VAL A 1 196 ? 17.375 -6.579 -21.742 1.00 51.22 196 VAL A C 1
ATOM 1601 O O . VAL A 1 196 ? 17.776 -5.414 -21.736 1.00 51.22 196 VAL A O 1
ATOM 1604 N N . LEU A 1 197 ? 17.093 -7.256 -22.855 1.00 59.31 197 LEU A N 1
ATOM 1605 C CA . LEU A 1 197 ? 16.859 -6.653 -24.161 1.00 59.31 197 LEU A CA 1
ATOM 1606 C C . LEU A 1 197 ? 15.708 -5.644 -24.033 1.00 59.31 197 LEU A C 1
ATOM 1608 O O . LEU A 1 197 ? 14.694 -5.946 -23.413 1.00 59.31 197 LEU A O 1
ATOM 1612 N N . TYR A 1 198 ? 15.867 -4.484 -24.671 1.00 52.12 198 TYR A N 1
ATOM 1613 C CA . TYR A 1 198 ? 14.964 -3.325 -24.657 1.00 52.12 198 TYR A CA 1
ATOM 1614 C C . TYR A 1 198 ? 15.130 -2.350 -23.475 1.00 52.12 198 TYR A C 1
ATOM 1616 O O . TYR A 1 198 ? 14.409 -2.386 -22.482 1.00 52.12 198 TYR A O 1
ATOM 1624 N N . SER A 1 199 ? 16.029 -1.380 -23.667 1.00 47.69 199 SER A N 1
ATOM 1625 C CA . SER A 1 199 ? 15.805 -0.011 -23.198 1.00 47.69 199 SER A CA 1
ATOM 1626 C C . SER A 1 199 ? 15.092 0.717 -24.341 1.00 47.69 199 SER A C 1
ATOM 1628 O O . SER A 1 199 ? 15.694 0.843 -25.414 1.00 47.69 199 SER A O 1
ATOM 1630 N N . PRO A 1 200 ? 13.822 1.146 -24.218 1.00 51.00 200 PRO A N 1
ATOM 1631 C CA . PRO A 1 200 ? 13.314 2.142 -25.144 1.00 51.00 200 PRO A CA 1
ATOM 1632 C C . PRO A 1 200 ? 14.185 3.381 -24.934 1.00 51.00 200 PRO A C 1
ATOM 1634 O O . PRO A 1 200 ? 14.069 4.048 -23.912 1.00 51.00 200 PRO A O 1
ATOM 1637 N N . LEU A 1 201 ? 15.105 3.636 -25.871 1.00 49.78 201 LEU A N 1
ATOM 1638 C CA . LEU A 1 201 ? 15.902 4.860 -25.908 1.00 49.78 201 LEU A CA 1
ATOM 1639 C C . LEU A 1 201 ? 14.982 6.036 -25.582 1.00 49.78 201 LEU A C 1
ATOM 1641 O O . LEU A 1 201 ? 13.891 6.164 -26.172 1.00 49.78 201 LEU A O 1
ATOM 1645 N N . SER A 1 202 ? 15.420 6.839 -24.612 1.00 49.56 202 SER A N 1
ATOM 1646 C CA . SER A 1 202 ? 14.706 8.030 -24.169 1.00 49.56 202 SER A CA 1
ATOM 1647 C C . SER A 1 202 ? 14.328 8.864 -25.396 1.00 49.56 202 SER A C 1
ATOM 1649 O O . SER A 1 202 ? 15.058 8.882 -26.388 1.00 49.56 202 SER A O 1
ATOM 1651 N N . ALA A 1 203 ? 13.177 9.540 -25.387 1.00 52.56 203 ALA A N 1
ATOM 1652 C CA . ALA A 1 203 ? 12.766 10.360 -26.531 1.00 52.56 203 ALA A CA 1
ATOM 1653 C C . ALA A 1 203 ? 13.860 11.370 -26.957 1.00 52.56 203 ALA A C 1
ATOM 1655 O O . ALA A 1 203 ? 14.010 11.629 -28.144 1.00 52.56 203 ALA A O 1
ATOM 1656 N N . SER A 1 204 ? 14.695 11.834 -26.017 1.00 52.25 204 SER A N 1
ATOM 1657 C CA . SER A 1 204 ? 15.871 12.679 -26.271 1.00 52.25 204 SER A CA 1
ATOM 1658 C C . SER A 1 204 ? 17.031 11.993 -27.004 1.00 52.25 204 SER A C 1
ATOM 1660 O O . SER A 1 204 ? 17.826 12.670 -27.645 1.00 52.25 204 SER A O 1
ATOM 1662 N N . GLU A 1 205 ? 17.152 10.666 -26.944 1.00 47.38 205 GLU A N 1
ATOM 1663 C CA . GLU A 1 205 ? 18.158 9.910 -27.707 1.00 47.38 205 GLU A CA 1
ATOM 1664 C C . GLU A 1 205 ? 17.682 9.564 -29.127 1.00 47.38 205 GLU A C 1
ATOM 1666 O O . GLU A 1 205 ? 18.490 9.150 -29.958 1.00 47.38 205 GLU A O 1
ATOM 1671 N N . ARG A 1 206 ? 16.395 9.766 -29.448 1.00 49.19 206 ARG A N 1
ATOM 1672 C CA . ARG A 1 206 ? 15.865 9.551 -30.809 1.00 49.19 206 ARG A CA 1
ATOM 1673 C C . ARG A 1 206 ? 16.202 10.693 -31.765 1.00 49.19 206 ARG A C 1
ATOM 1675 O O . ARG A 1 206 ? 16.346 10.437 -32.956 1.00 49.19 206 ARG A O 1
ATOM 1682 N N . ASP A 1 207 ? 16.422 11.901 -31.252 1.00 46.22 207 ASP A N 1
ATOM 1683 C CA . ASP A 1 207 ? 16.738 13.082 -32.071 1.00 46.22 207 ASP A CA 1
ATOM 1684 C C . ASP A 1 207 ? 18.186 13.096 -32.605 1.00 46.22 207 ASP A C 1
ATOM 1686 O O . ASP A 1 207 ? 18.552 13.952 -33.412 1.00 46.22 207 ASP A O 1
ATOM 1690 N N . HIS A 1 208 ? 19.015 12.120 -32.215 1.00 46.06 208 HIS A N 1
ATOM 1691 C CA . HIS A 1 208 ? 20.396 11.979 -32.695 1.00 46.06 208 HIS A CA 1
ATOM 1692 C C . HIS A 1 208 ? 20.679 10.683 -33.462 1.00 46.06 208 HIS A C 1
ATOM 1694 O O . HIS A 1 208 ? 21.799 10.490 -33.941 1.00 46.06 208 HIS A O 1
ATOM 1700 N N . VAL A 1 209 ? 19.678 9.824 -33.675 1.00 37.38 209 VAL A N 1
ATOM 1701 C CA . VAL A 1 209 ? 19.820 8.699 -34.606 1.00 37.38 209 VAL A CA 1
ATOM 1702 C C . VAL A 1 209 ? 19.460 9.188 -36.005 1.00 37.38 209 VAL A C 1
ATOM 1704 O O . VAL A 1 209 ? 18.333 9.049 -36.476 1.00 37.38 209 VAL A O 1
ATOM 1707 N N . VAL A 1 210 ? 20.445 9.777 -36.685 1.00 34.94 210 VAL A N 1
ATOM 1708 C CA . VAL A 1 210 ? 20.366 10.015 -38.129 1.00 34.94 210 VAL A CA 1
ATOM 1709 C C . VAL A 1 210 ? 20.320 8.648 -38.809 1.00 34.94 210 VAL A C 1
ATOM 1711 O O . VAL A 1 210 ? 21.343 7.986 -38.985 1.00 34.94 210 VAL A O 1
ATOM 1714 N N . PHE A 1 211 ? 19.122 8.208 -39.189 1.00 33.78 211 PHE A N 1
ATOM 1715 C CA . PHE A 1 211 ? 18.967 7.172 -40.200 1.00 33.78 211 PHE A CA 1
ATOM 1716 C C . PHE A 1 211 ? 19.579 7.715 -41.492 1.00 33.78 211 PHE A C 1
ATOM 1718 O O . PHE A 1 211 ? 18.978 8.540 -42.178 1.00 33.78 211 PHE A O 1
ATOM 1725 N N . LEU A 1 212 ? 20.801 7.285 -41.811 1.00 30.20 212 LEU A N 1
ATOM 1726 C CA . LEU A 1 212 ? 21.349 7.474 -43.146 1.00 30.20 212 LEU A CA 1
ATOM 1727 C C . LEU A 1 212 ? 20.453 6.688 -44.116 1.00 30.20 212 LEU A C 1
ATOM 1729 O O . LEU A 1 212 ? 20.339 5.466 -43.972 1.00 30.20 212 LEU A O 1
ATOM 1733 N N . PRO A 1 213 ? 19.786 7.349 -45.077 1.00 32.59 213 PRO A N 1
ATOM 1734 C CA . PRO A 1 213 ? 19.010 6.644 -46.075 1.00 32.59 213 PRO A CA 1
ATOM 1735 C C . PRO A 1 213 ? 19.960 5.822 -46.946 1.00 32.59 213 PRO A C 1
ATOM 1737 O O . PRO A 1 213 ? 21.030 6.269 -47.357 1.00 32.59 213 PRO A O 1
ATOM 1740 N N . THR A 1 214 ? 19.531 4.597 -47.212 1.00 42.53 214 THR A N 1
ATOM 1741 C CA . THR A 1 214 ? 20.043 3.680 -48.227 1.00 42.53 214 THR A CA 1
ATOM 1742 C C . THR A 1 214 ? 20.575 4.383 -49.480 1.00 42.53 214 THR A C 1
ATOM 1744 O O . THR A 1 214 ? 19.819 5.059 -50.174 1.00 42.53 214 THR A O 1
ATOM 1747 N N . PHE A 1 215 ? 21.822 4.088 -49.850 1.00 34.69 215 PHE A N 1
ATOM 1748 C CA . PHE A 1 215 ? 22.260 4.060 -51.245 1.00 34.69 215 PHE A CA 1
ATOM 1749 C C . PHE A 1 215 ? 22.989 2.742 -51.503 1.00 34.69 215 PHE A C 1
ATOM 1751 O O . PHE A 1 215 ? 23.963 2.428 -50.824 1.00 34.69 215 PHE A O 1
ATOM 1758 N N . GLY A 1 216 ? 22.512 1.980 -52.490 1.00 29.70 216 GLY A N 1
ATOM 1759 C CA . GLY A 1 216 ? 23.250 0.840 -53.030 1.00 29.70 216 GLY A CA 1
ATOM 1760 C C . GLY A 1 216 ? 22.394 -0.321 -53.521 1.00 29.70 216 GLY A C 1
ATOM 1761 O O . GLY A 1 216 ? 22.523 -1.430 -53.015 1.00 29.70 216 GLY A O 1
ATOM 1762 N N . VAL A 1 217 ? 21.556 -0.092 -54.535 1.00 35.16 217 VAL A N 1
ATOM 1763 C CA . VAL A 1 217 ? 21.125 -1.171 -55.436 1.00 35.16 217 VAL A CA 1
ATOM 1764 C C . VAL A 1 217 ? 22.363 -1.607 -56.224 1.00 35.16 217 VAL A C 1
ATOM 1766 O O . VAL A 1 217 ? 22.890 -0.828 -57.014 1.00 35.16 217 VAL A O 1
ATOM 1769 N N . ILE A 1 218 ? 22.847 -2.829 -55.997 1.00 30.25 218 ILE A N 1
ATOM 1770 C CA . ILE A 1 218 ? 23.882 -3.455 -56.829 1.00 30.25 218 ILE A CA 1
ATOM 1771 C C . ILE A 1 218 ? 23.165 -4.355 -57.846 1.00 30.25 218 ILE A C 1
ATOM 1773 O O . ILE A 1 218 ? 22.436 -5.257 -57.427 1.00 30.25 218 ILE A O 1
ATOM 1777 N N . PRO A 1 219 ? 23.344 -4.160 -59.164 1.00 34.78 219 PRO A N 1
ATOM 1778 C CA . PRO A 1 219 ? 22.852 -5.112 -60.147 1.00 34.78 219 PRO A CA 1
ATOM 1779 C C . PRO A 1 219 ? 23.730 -6.370 -60.108 1.00 34.78 219 PRO A C 1
ATOM 1781 O O . PRO A 1 219 ? 24.943 -6.300 -60.298 1.00 34.78 219 PRO A O 1
ATOM 1784 N N . ILE A 1 220 ? 23.124 -7.535 -59.870 1.00 30.55 220 ILE A N 1
ATOM 1785 C CA . ILE A 1 220 ? 23.807 -8.824 -60.016 1.00 30.55 220 ILE A CA 1
ATOM 1786 C C . ILE A 1 220 ? 23.726 -9.228 -61.489 1.00 30.55 220 ILE A C 1
ATOM 1788 O O . ILE A 1 220 ? 22.696 -9.704 -61.964 1.00 30.55 220 ILE A O 1
ATOM 1792 N N . THR A 1 221 ? 24.829 -9.047 -62.211 1.00 36.62 221 THR A N 1
ATOM 1793 C CA . THR A 1 221 ? 25.109 -9.782 -63.447 1.00 36.62 221 THR A CA 1
ATOM 1794 C C . THR A 1 221 ? 25.614 -11.186 -63.121 1.00 36.62 221 THR A C 1
ATOM 1796 O O . THR A 1 221 ? 26.322 -11.410 -62.142 1.00 36.62 221 THR A O 1
ATOM 1799 N N . SER A 1 222 ? 25.224 -12.131 -63.972 1.00 37.78 222 SER A N 1
ATOM 1800 C CA . SER A 1 222 ? 25.526 -13.561 -63.927 1.00 37.78 222 SER A CA 1
ATOM 1801 C C . SER A 1 222 ? 27.020 -13.916 -63.902 1.00 37.78 222 SER A C 1
ATOM 1803 O O . SER A 1 222 ? 27.832 -13.159 -64.420 1.00 37.78 222 SER A O 1
ATOM 1805 N N . HIS A 1 223 ? 27.288 -15.164 -63.489 1.00 34.75 223 HIS A N 1
ATOM 1806 C CA . HIS A 1 223 ? 28.543 -15.940 -63.515 1.00 34.75 223 HIS A CA 1
ATOM 1807 C C . HIS A 1 223 ? 29.393 -15.910 -62.239 1.00 34.75 223 HIS A C 1
ATOM 1809 O O . HIS A 1 223 ? 30.223 -15.035 -62.038 1.00 34.75 223 HIS A O 1
ATOM 1815 N N . SER A 1 224 ? 29.261 -16.970 -61.434 1.00 32.44 224 SER A N 1
ATOM 1816 C CA . SER A 1 224 ? 30.370 -17.868 -61.064 1.00 32.44 224 SER A CA 1
ATOM 1817 C C . SER A 1 224 ? 29.946 -18.733 -59.877 1.00 32.44 224 SER A C 1
ATOM 1819 O O . SER A 1 224 ? 29.731 -18.251 -58.766 1.00 32.44 224 SER A O 1
ATOM 1821 N N . ALA A 1 225 ? 29.813 -20.032 -60.129 1.00 37.88 225 ALA A N 1
ATOM 1822 C CA . ALA A 1 225 ? 29.630 -21.041 -59.104 1.00 37.88 225 ALA A CA 1
ATOM 1823 C C . ALA A 1 225 ? 30.933 -21.213 -58.310 1.00 37.88 225 ALA A C 1
ATOM 1825 O O . ALA A 1 225 ? 31.939 -21.648 -58.870 1.00 37.88 225 ALA A O 1
ATOM 1826 N N . ARG A 1 226 ? 30.908 -20.936 -57.001 1.00 31.70 226 ARG A N 1
ATOM 1827 C CA . ARG A 1 226 ? 31.902 -21.443 -56.044 1.00 31.70 226 ARG A CA 1
ATOM 1828 C C . ARG A 1 226 ? 31.247 -21.790 -54.706 1.00 31.70 226 ARG A C 1
ATOM 1830 O O . ARG A 1 226 ? 30.867 -20.924 -53.931 1.00 31.70 226 ARG A O 1
ATOM 1837 N N . THR A 1 227 ? 31.120 -23.098 -54.505 1.00 32.62 227 THR A N 1
ATOM 1838 C CA . THR A 1 227 ? 31.293 -23.872 -53.268 1.00 32.62 227 THR A CA 1
ATOM 1839 C C . THR A 1 227 ? 31.037 -23.143 -51.943 1.00 32.62 227 THR A C 1
ATOM 1841 O O . THR A 1 227 ? 31.931 -22.524 -51.368 1.00 32.62 227 THR A O 1
ATOM 1844 N N . LEU A 1 228 ? 29.829 -23.324 -51.402 1.00 26.47 228 LEU A N 1
ATOM 1845 C CA . LEU A 1 228 ? 29.490 -22.995 -50.020 1.00 26.47 228 LEU A CA 1
ATOM 1846 C C . LEU A 1 228 ? 29.973 -24.134 -49.104 1.00 26.47 228 LEU A C 1
ATOM 1848 O O . LEU A 1 228 ? 29.386 -25.214 -49.075 1.00 26.47 228 LEU A O 1
ATOM 1852 N N . CYS A 1 229 ? 31.057 -23.910 -48.362 1.00 28.31 229 CYS A N 1
ATOM 1853 C CA . CYS A 1 229 ? 31.507 -24.819 -47.309 1.00 28.31 229 CYS A CA 1
ATOM 1854 C C . CYS A 1 229 ? 30.927 -24.339 -45.968 1.00 28.31 229 CYS A C 1
ATOM 1856 O O . CYS A 1 229 ? 31.450 -23.419 -45.342 1.00 28.31 229 CYS A O 1
ATOM 1858 N N . LEU A 1 230 ? 29.827 -24.957 -45.532 1.00 30.22 230 LEU A N 1
ATOM 1859 C CA . LEU A 1 230 ? 29.252 -24.786 -44.196 1.00 30.22 230 LEU A CA 1
ATOM 1860 C C . LEU A 1 230 ? 30.186 -25.417 -43.150 1.00 30.22 230 LEU A C 1
ATOM 1862 O O . LEU A 1 230 ? 30.243 -26.637 -43.015 1.00 30.22 230 LEU A O 1
ATOM 1866 N N . LYS A 1 231 ? 30.907 -24.597 -42.378 1.00 29.38 231 LYS A N 1
ATOM 1867 C CA . LYS A 1 231 ? 31.496 -25.026 -41.100 1.00 29.38 231 LYS A CA 1
ATOM 1868 C C . LYS A 1 231 ? 30.500 -24.732 -39.981 1.00 29.38 231 LYS A C 1
ATOM 1870 O O . LYS A 1 231 ? 30.420 -23.612 -39.488 1.00 29.38 231 LYS A O 1
ATOM 1875 N N . SER A 1 232 ? 29.753 -25.755 -39.568 1.00 30.89 232 SER A N 1
ATOM 1876 C CA . SER A 1 232 ? 29.001 -25.742 -38.314 1.00 30.89 232 SER A CA 1
ATOM 1877 C C . SER A 1 232 ? 29.972 -25.912 -37.142 1.00 30.89 232 SER A C 1
ATOM 1879 O O . SER A 1 232 ? 30.530 -26.993 -36.949 1.00 30.89 232 SER A O 1
ATOM 1881 N N . ALA A 1 233 ? 30.173 -24.870 -36.340 1.00 33.00 233 ALA A N 1
ATOM 1882 C CA . ALA A 1 233 ? 30.858 -24.994 -35.060 1.00 33.00 233 ALA A CA 1
ATOM 1883 C C . ALA A 1 233 ? 29.831 -25.370 -33.979 1.00 33.00 233 ALA A C 1
ATOM 1885 O O . ALA A 1 233 ? 29.164 -24.510 -33.411 1.00 33.00 233 ALA A O 1
ATOM 1886 N N . ARG A 1 234 ? 29.695 -26.672 -33.699 1.00 33.06 234 ARG A N 1
ATOM 1887 C CA . ARG A 1 234 ? 29.095 -27.156 -32.447 1.00 33.06 234 ARG A CA 1
ATOM 1888 C C . ARG A 1 234 ? 30.138 -26.985 -31.342 1.00 33.06 234 ARG A C 1
ATOM 1890 O O . ARG A 1 234 ? 31.145 -27.686 -31.346 1.00 33.06 234 ARG A O 1
ATOM 1897 N N . ARG A 1 235 ? 29.909 -26.066 -30.402 1.00 28.84 235 ARG A N 1
ATOM 1898 C CA . ARG A 1 235 ? 30.585 -26.072 -29.097 1.00 28.84 235 ARG A CA 1
ATOM 1899 C C . ARG A 1 235 ? 29.640 -26.693 -28.078 1.00 28.84 235 ARG A C 1
ATOM 1901 O O . ARG A 1 235 ? 28.740 -26.038 -27.572 1.00 28.84 235 ARG A O 1
ATOM 1908 N N . THR A 1 236 ? 29.857 -27.970 -27.803 1.00 32.47 236 THR A N 1
ATOM 1909 C CA . THR A 1 236 ? 29.357 -28.658 -26.614 1.00 32.47 236 THR A CA 1
ATOM 1910 C C . THR A 1 236 ? 30.343 -28.358 -25.487 1.00 32.47 236 THR A C 1
ATOM 1912 O O . THR A 1 236 ? 31.458 -28.873 -25.492 1.00 32.47 236 THR A O 1
ATOM 1915 N N . SER A 1 237 ? 29.979 -27.487 -24.549 1.00 30.36 237 SER A N 1
ATOM 1916 C CA . SER A 1 237 ? 30.709 -27.349 -23.287 1.00 30.36 237 SER A CA 1
ATOM 1917 C C . SER A 1 237 ? 30.114 -28.320 -22.272 1.00 30.36 237 SER A C 1
ATOM 1919 O O . SER A 1 237 ? 28.972 -28.159 -21.847 1.00 30.36 237 SER A O 1
ATOM 1921 N N . VAL A 1 238 ? 30.895 -29.336 -21.913 1.00 32.22 238 VAL A N 1
ATOM 1922 C CA . VAL A 1 238 ? 30.653 -30.201 -20.756 1.00 32.22 238 VAL A CA 1
ATOM 1923 C C . VAL A 1 238 ? 31.068 -29.411 -19.517 1.00 32.22 238 VAL A C 1
ATOM 1925 O O . VAL A 1 238 ? 32.224 -29.015 -19.398 1.00 32.22 238 VAL A O 1
ATOM 1928 N N . ILE A 1 239 ? 30.119 -29.142 -18.624 1.00 30.83 239 ILE A N 1
ATOM 1929 C CA . ILE A 1 239 ? 30.390 -28.566 -17.306 1.00 30.83 239 ILE A CA 1
ATOM 1930 C C . ILE A 1 239 ? 30.534 -29.743 -16.336 1.00 30.83 239 ILE A C 1
ATOM 1932 O O . ILE A 1 239 ? 29.543 -30.348 -15.939 1.00 30.83 239 ILE A O 1
ATOM 1936 N N . GLU A 1 240 ? 31.772 -30.086 -15.978 1.00 29.92 240 GLU A N 1
ATOM 1937 C CA . GLU A 1 240 ? 32.067 -30.926 -14.813 1.00 29.92 240 GLU A CA 1
ATOM 1938 C C . GLU A 1 240 ? 32.023 -30.054 -13.552 1.00 29.92 240 GLU A C 1
ATOM 1940 O O . GLU A 1 240 ? 32.956 -29.309 -13.252 1.00 29.92 240 GLU A O 1
ATOM 1945 N N . THR A 1 241 ? 30.942 -30.144 -12.782 1.00 31.77 241 THR A N 1
ATOM 1946 C CA . THR A 1 241 ? 30.908 -29.631 -11.408 1.00 31.77 241 THR A CA 1
ATOM 1947 C C . THR A 1 241 ? 31.534 -30.656 -10.465 1.00 31.77 241 THR A C 1
ATOM 1949 O O . THR A 1 241 ? 30.895 -31.641 -10.098 1.00 31.77 241 THR A O 1
ATOM 1952 N N . ARG A 1 242 ? 32.780 -30.414 -10.042 1.00 29.52 242 ARG A N 1
ATOM 1953 C CA . ARG A 1 242 ? 33.371 -31.053 -8.857 1.00 29.52 242 ARG A CA 1
ATOM 1954 C C . ARG A 1 242 ? 32.973 -30.252 -7.617 1.00 29.52 242 ARG A C 1
ATOM 1956 O O . ARG A 1 242 ? 33.390 -29.108 -7.462 1.00 29.52 242 ARG A O 1
ATOM 1963 N N . LEU A 1 243 ? 32.166 -30.852 -6.747 1.00 31.86 243 LEU A N 1
ATOM 1964 C CA . LEU A 1 243 ? 31.872 -30.327 -5.411 1.00 31.86 243 LEU A CA 1
ATOM 1965 C C . LEU A 1 243 ? 33.067 -30.606 -4.481 1.00 31.86 243 LEU A C 1
ATOM 1967 O O . LEU A 1 243 ? 33.515 -31.753 -4.425 1.00 31.86 243 LEU A O 1
ATOM 1971 N N . PRO A 1 244 ? 33.585 -29.616 -3.734 1.00 39.12 244 PRO A N 1
ATOM 1972 C CA . PRO A 1 244 ? 34.526 -29.880 -2.658 1.00 39.12 244 PRO A CA 1
ATOM 1973 C C . PRO A 1 244 ? 33.779 -30.350 -1.404 1.00 39.12 244 PRO A C 1
ATOM 1975 O O . PRO A 1 244 ? 32.924 -29.653 -0.857 1.00 39.12 244 PRO A O 1
ATOM 1978 N N . THR A 1 245 ? 34.136 -31.543 -0.941 1.00 35.38 245 THR A N 1
ATOM 1979 C CA . THR A 1 245 ? 33.752 -32.101 0.355 1.00 35.38 245 THR A CA 1
ATOM 1980 C C . THR A 1 245 ? 34.418 -31.285 1.464 1.00 35.38 245 THR A C 1
ATOM 1982 O O . THR A 1 245 ? 35.624 -31.396 1.670 1.00 35.38 245 THR A O 1
ATOM 1985 N N . PHE A 1 246 ? 33.651 -30.465 2.183 1.00 35.06 246 PHE A N 1
ATOM 1986 C CA . PHE A 1 246 ? 34.097 -29.844 3.431 1.00 35.06 246 PHE A CA 1
ATOM 1987 C C . PHE A 1 246 ? 33.404 -30.538 4.608 1.00 35.06 246 PHE A C 1
ATOM 1989 O O . PHE A 1 246 ? 32.199 -30.416 4.810 1.00 35.06 246 PHE A O 1
ATOM 1996 N N . LEU A 1 247 ? 34.195 -31.306 5.358 1.00 34.44 247 LEU A N 1
ATOM 1997 C CA . LEU A 1 247 ? 33.845 -31.896 6.646 1.00 34.44 247 LEU A CA 1
ATOM 1998 C C . LEU A 1 247 ? 33.989 -30.819 7.728 1.00 34.44 247 LEU A C 1
ATOM 2000 O O . LEU A 1 247 ? 35.095 -30.371 8.018 1.00 34.44 247 LEU A O 1
ATOM 2004 N N . GLY A 1 248 ? 32.871 -30.423 8.332 1.00 33.38 248 GLY A N 1
ATOM 2005 C CA . GLY A 1 248 ? 32.820 -29.591 9.531 1.00 33.38 248 GLY A CA 1
ATOM 2006 C C . GLY A 1 248 ? 31.697 -30.094 10.428 1.00 33.38 248 GLY A C 1
ATOM 2007 O O . GLY A 1 248 ? 30.528 -29.984 10.072 1.00 33.38 248 GLY A O 1
ATOM 2008 N N . SER A 1 249 ? 32.055 -30.712 11.554 1.00 39.12 249 SER A N 1
ATOM 2009 C CA . SER A 1 249 ? 31.120 -31.324 12.496 1.00 39.12 249 SER A CA 1
ATOM 2010 C C . SER A 1 249 ? 30.392 -30.264 13.321 1.00 39.12 249 SER A C 1
ATOM 2012 O O . SER A 1 249 ? 31.039 -29.496 14.033 1.00 39.12 249 SER A O 1
ATOM 2014 N N . LEU A 1 250 ? 29.061 -30.281 13.300 1.00 35.28 250 LEU A N 1
ATOM 2015 C CA . LEU A 1 250 ? 28.221 -29.605 14.285 1.00 35.28 250 LEU A CA 1
ATOM 2016 C C . LEU A 1 250 ? 27.115 -30.562 14.751 1.00 35.28 250 LEU A C 1
ATOM 2018 O O . LEU A 1 250 ? 26.596 -31.362 13.976 1.00 35.28 250 LEU A O 1
ATOM 2022 N N . ALA A 1 251 ? 26.850 -30.501 16.054 1.00 40.97 251 ALA A N 1
ATOM 2023 C CA . ALA A 1 251 ? 25.984 -31.375 16.842 1.00 40.97 251 ALA A CA 1
ATOM 2024 C C . ALA A 1 251 ? 24.513 -31.407 16.353 1.00 40.97 251 ALA A C 1
ATOM 2026 O O . ALA A 1 251 ? 24.068 -30.473 15.683 1.00 40.97 251 ALA A O 1
ATOM 2027 N N . PRO A 1 252 ? 23.746 -32.469 16.676 1.00 44.47 252 PRO A N 1
ATOM 2028 C CA . PRO A 1 252 ? 22.488 -32.768 16.002 1.00 44.47 252 PRO A CA 1
ATOM 2029 C C . PRO A 1 252 ? 21.349 -31.851 16.458 1.00 44.47 252 PRO A C 1
ATOM 2031 O O . PRO A 1 252 ? 20.987 -31.801 17.632 1.00 44.47 252 PRO A O 1
ATOM 2034 N N . PHE A 1 253 ? 20.747 -31.169 15.487 1.00 37.56 253 PHE A N 1
ATOM 2035 C CA . PHE A 1 253 ? 19.432 -30.551 15.609 1.00 37.56 253 PHE A CA 1
ATOM 2036 C C . PHE A 1 253 ? 18.366 -31.644 15.432 1.00 37.56 253 PHE A C 1
ATOM 2038 O O . PHE A 1 253 ? 18.419 -32.408 14.467 1.00 37.56 253 PHE A O 1
ATOM 2045 N N . ASN A 1 254 ? 17.405 -31.724 16.355 1.00 43.59 254 ASN A N 1
ATOM 2046 C CA . ASN A 1 254 ? 16.247 -32.614 16.253 1.00 43.59 254 ASN A CA 1
ATOM 2047 C C . ASN A 1 254 ? 15.400 -32.235 15.028 1.00 43.59 254 ASN A C 1
ATOM 2049 O O . ASN A 1 254 ? 14.597 -31.305 15.084 1.00 43.59 254 ASN A O 1
ATOM 2053 N N . ALA A 1 255 ? 15.580 -32.961 13.926 1.00 41.88 255 ALA A N 1
ATOM 2054 C CA . ALA A 1 255 ? 14.679 -32.918 12.785 1.00 41.88 255 ALA A CA 1
ATOM 2055 C C . ALA A 1 255 ? 13.481 -33.858 13.038 1.00 41.88 255 ALA A C 1
ATOM 2057 O O . ALA A 1 255 ? 13.686 -34.985 13.500 1.00 41.88 255 ALA A O 1
ATOM 2058 N N . PRO A 1 256 ? 12.237 -33.441 12.744 1.00 44.78 256 PRO A N 1
ATOM 2059 C CA . PRO A 1 256 ? 11.091 -34.344 12.756 1.00 44.78 256 PRO A CA 1
ATOM 2060 C C . PRO A 1 256 ? 11.250 -35.441 11.690 1.00 44.78 256 PRO A C 1
ATOM 2062 O O . PRO A 1 256 ? 11.880 -35.238 10.652 1.00 44.78 256 PRO A O 1
ATOM 2065 N N . ALA A 1 257 ? 10.696 -36.620 11.986 1.00 50.00 257 ALA A N 1
ATOM 2066 C CA . ALA A 1 257 ? 10.846 -37.846 11.206 1.00 50.00 257 ALA A CA 1
ATOM 2067 C C . ALA A 1 257 ? 10.484 -37.675 9.710 1.00 50.00 257 ALA A C 1
ATOM 2069 O O . ALA A 1 257 ? 9.577 -36.909 9.380 1.00 50.00 257 ALA A O 1
ATOM 2070 N N . PRO A 1 258 ? 11.147 -38.408 8.793 1.00 43.59 258 PRO A N 1
ATOM 2071 C CA . PRO A 1 258 ? 10.848 -38.335 7.368 1.00 43.59 258 PRO A CA 1
ATOM 2072 C C . PRO A 1 258 ? 9.454 -38.897 7.058 1.00 43.59 258 PRO A C 1
ATOM 2074 O O . PRO A 1 258 ? 9.117 -40.021 7.436 1.00 43.59 258 PRO A O 1
ATOM 2077 N N . PHE A 1 259 ? 8.661 -38.126 6.314 1.00 42.03 259 PHE A N 1
ATOM 2078 C CA . PHE A 1 259 ? 7.384 -38.570 5.764 1.00 42.03 259 PHE A CA 1
ATOM 2079 C C . PHE A 1 259 ? 7.606 -39.719 4.779 1.00 42.03 259 PHE A C 1
ATOM 2081 O O . PHE A 1 259 ? 8.358 -39.603 3.811 1.00 42.03 259 PHE A O 1
ATOM 2088 N N . THR A 1 260 ? 6.951 -40.849 5.035 1.00 41.62 260 THR A N 1
ATOM 2089 C CA . THR A 1 260 ? 7.006 -42.025 4.167 1.00 41.62 260 THR A CA 1
ATOM 2090 C C . THR A 1 260 ? 5.940 -41.894 3.082 1.00 41.62 260 THR A C 1
ATOM 2092 O O . THR A 1 260 ? 4.749 -41.838 3.373 1.00 41.62 260 THR A O 1
ATOM 2095 N N . LEU A 1 261 ? 6.366 -41.833 1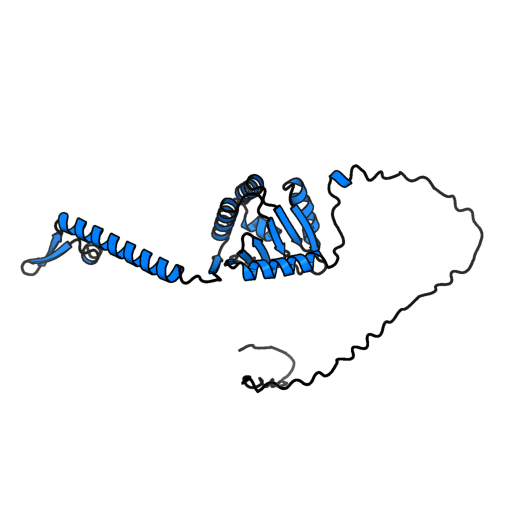.822 1.00 28.97 261 LEU A N 1
ATOM 2096 C CA . LEU A 1 261 ? 5.490 -41.793 0.651 1.00 28.97 261 LEU A CA 1
ATOM 2097 C C . LEU A 1 261 ? 5.153 -43.235 0.250 1.00 28.97 261 LEU A C 1
ATOM 2099 O O . LEU A 1 261 ? 5.969 -43.921 -0.365 1.00 28.97 261 LEU A O 1
ATOM 2103 N N . THR A 1 262 ? 3.968 -43.724 0.611 1.00 38.53 262 THR A N 1
ATOM 2104 C CA . THR A 1 262 ? 3.463 -45.014 0.125 1.00 38.53 262 THR A CA 1
ATOM 2105 C C . THR A 1 262 ? 2.619 -44.794 -1.127 1.00 38.53 262 THR A C 1
ATOM 2107 O O . THR A 1 262 ? 1.518 -44.253 -1.087 1.00 38.53 262 THR A O 1
ATOM 2110 N N . ALA A 1 263 ? 3.155 -45.205 -2.275 1.00 32.19 263 ALA A N 1
ATOM 2111 C CA . ALA A 1 263 ? 2.420 -45.238 -3.532 1.00 32.19 263 ALA A CA 1
ATOM 2112 C C . ALA A 1 263 ? 1.678 -46.575 -3.648 1.00 32.19 263 ALA A C 1
ATOM 2114 O O . ALA A 1 263 ? 2.286 -47.606 -3.937 1.00 32.19 263 ALA A O 1
ATOM 2115 N N . THR A 1 264 ? 0.364 -46.569 -3.440 1.00 36.44 264 THR A N 1
ATOM 2116 C CA . THR A 1 264 ? -0.477 -47.743 -3.700 1.00 36.44 264 THR A CA 1
ATOM 2117 C C . THR A 1 264 ? -0.967 -47.685 -5.142 1.00 36.44 264 THR A C 1
ATOM 2119 O O . THR A 1 264 ? -1.719 -46.791 -5.526 1.00 36.44 264 THR A O 1
ATOM 2122 N N . HIS A 1 265 ? -0.505 -48.625 -5.963 1.00 32.03 265 HIS A N 1
ATOM 2123 C CA . HIS A 1 265 ? -0.881 -48.728 -7.369 1.00 32.03 265 HIS A CA 1
ATOM 2124 C C . HIS A 1 265 ? -2.239 -49.438 -7.476 1.00 32.03 265 HIS A C 1
ATOM 2126 O O . HIS A 1 265 ? -2.319 -50.659 -7.374 1.00 32.03 265 HIS A O 1
ATOM 2132 N N . LEU A 1 266 ? -3.312 -48.680 -7.694 1.00 36.19 266 LEU A N 1
ATOM 2133 C CA . LEU A 1 266 ? -4.600 -49.203 -8.152 1.00 36.19 266 LEU A CA 1
ATOM 2134 C C . LEU A 1 266 ? -4.982 -48.461 -9.434 1.00 36.19 266 LEU A C 1
ATOM 2136 O O . LEU A 1 266 ? -4.736 -47.266 -9.568 1.00 36.19 266 LEU A O 1
ATOM 2140 N N . GLY A 1 267 ? -5.468 -49.222 -10.412 1.00 41.03 267 GLY A N 1
ATOM 2141 C CA . GLY A 1 267 ? -5.581 -48.863 -11.824 1.00 41.03 267 GLY A CA 1
ATOM 2142 C C . GLY A 1 267 ? -5.925 -47.404 -12.146 1.00 41.03 267 GLY A C 1
ATOM 2143 O O . GLY A 1 267 ? -7.008 -46.920 -11.846 1.00 41.03 267 GLY A O 1
ATOM 2144 N N . GLY A 1 268 ? -5.025 -46.761 -12.892 1.00 43.69 268 GLY A N 1
ATOM 2145 C CA . GLY A 1 268 ? -5.419 -45.882 -13.995 1.00 43.69 268 GLY A CA 1
ATOM 2146 C C . GLY A 1 268 ? -5.741 -44.413 -13.716 1.00 43.69 268 GLY A C 1
ATOM 2147 O O . GLY A 1 268 ? -5.964 -43.703 -14.689 1.00 43.69 268 GLY A O 1
ATOM 2148 N N . LEU A 1 269 ? -5.702 -43.908 -12.480 1.00 28.28 269 LEU A N 1
ATOM 2149 C CA . LEU A 1 269 ? -5.798 -42.462 -12.211 1.00 28.28 269 LEU A CA 1
ATOM 2150 C C . LEU A 1 269 ? -4.929 -42.057 -11.014 1.00 28.28 269 LEU A C 1
ATOM 2152 O O . LEU A 1 269 ? -5.053 -42.608 -9.925 1.00 28.28 269 LEU A O 1
ATOM 2156 N N . ARG A 1 270 ? -4.041 -41.072 -11.214 1.00 30.41 270 ARG A N 1
ATOM 2157 C CA . ARG A 1 270 ? -3.270 -40.441 -10.133 1.00 30.41 270 ARG A CA 1
ATOM 2158 C C . ARG A 1 270 ? -4.038 -39.230 -9.611 1.00 30.41 270 ARG A C 1
ATOM 2160 O O . ARG A 1 270 ? -4.073 -38.200 -10.276 1.00 30.41 270 ARG A O 1
ATOM 2167 N N . CYS A 1 271 ? -4.588 -39.339 -8.409 1.00 30.75 271 CYS A N 1
ATOM 2168 C CA . CYS A 1 271 ? -4.998 -38.190 -7.608 1.00 30.75 271 CYS A CA 1
ATOM 2169 C C . CYS A 1 271 ? -3.996 -38.024 -6.463 1.00 30.75 271 CYS A C 1
ATOM 2171 O O . CYS A 1 271 ? -3.742 -38.969 -5.721 1.00 30.75 271 CYS A O 1
ATOM 2173 N N . PHE A 1 272 ? -3.421 -36.830 -6.325 1.00 33.56 272 PHE A N 1
ATOM 2174 C CA . PHE A 1 272 ? -2.661 -36.452 -5.138 1.00 33.56 272 PHE A CA 1
ATOM 2175 C C . PHE A 1 272 ? -3.621 -35.750 -4.181 1.00 33.56 272 PHE A C 1
ATOM 2177 O O . PHE A 1 272 ? -4.133 -34.681 -4.504 1.00 33.56 272 PHE A O 1
ATOM 2184 N N . MET A 1 273 ? -3.879 -36.354 -3.024 1.00 30.11 273 MET A N 1
ATOM 2185 C CA . MET A 1 273 ? -4.512 -35.661 -1.906 1.00 30.11 273 MET A CA 1
ATOM 2186 C C . MET A 1 273 ? -3.422 -35.152 -0.970 1.00 30.11 273 MET A C 1
ATOM 2188 O O . MET A 1 273 ? -2.533 -35.906 -0.579 1.00 30.11 273 MET A O 1
ATOM 2192 N N . TRP A 1 274 ? -3.500 -33.868 -0.640 1.00 29.92 274 TRP A N 1
ATOM 2193 C CA . TRP A 1 274 ? -2.785 -33.275 0.482 1.00 29.92 274 TRP A CA 1
ATOM 2194 C C . TRP A 1 274 ? -3.690 -33.383 1.712 1.00 29.92 274 TRP A C 1
ATOM 2196 O O . TRP A 1 274 ? -4.864 -33.026 1.618 1.00 29.92 274 TRP A O 1
ATOM 2206 N N . ASN A 1 275 ? -3.148 -33.877 2.825 1.00 41.16 275 ASN A N 1
ATOM 2207 C CA . ASN A 1 275 ? -3.701 -33.678 4.166 1.00 41.16 275 ASN A CA 1
ATOM 2208 C C . ASN A 1 275 ? -2.774 -32.730 4.917 1.00 41.16 275 ASN A C 1
ATOM 2210 O O . ASN A 1 275 ? -1.544 -32.936 4.797 1.00 41.16 275 ASN A O 1
#